Protein AF-A0A954S3D2-F1 (afdb_monomer_lite)

Structure (mmCIF, N/CA/C/O backbone):
data_AF-A0A954S3D2-F1
#
_entry.id   AF-A0A954S3D2-F1
#
loop_
_atom_site.group_PDB
_atom_site.id
_atom_site.type_symbol
_atom_site.label_atom_id
_atom_site.label_alt_id
_atom_site.label_comp_id
_atom_site.label_asym_id
_atom_site.label_entity_id
_atom_site.label_seq_id
_atom_site.pdbx_PDB_ins_code
_atom_site.Cartn_x
_atom_site.Cartn_y
_atom_site.Cartn_z
_atom_site.occupancy
_atom_site.B_iso_or_equiv
_atom_site.auth_seq_id
_atom_site.auth_comp_id
_atom_site.auth_asym_id
_atom_site.auth_atom_id
_atom_site.pdbx_PDB_model_num
ATOM 1 N N . MET A 1 1 ? 21.566 8.363 -24.389 1.00 47.22 1 MET A N 1
ATOM 2 C CA . MET A 1 1 ? 21.690 7.081 -23.668 1.00 47.22 1 MET A CA 1
ATOM 3 C C . MET A 1 1 ? 20.379 6.350 -23.877 1.00 47.22 1 MET A C 1
ATOM 5 O O . MET A 1 1 ? 19.350 6.999 -23.743 1.00 47.22 1 MET A O 1
ATOM 9 N N . ASN A 1 2 ? 20.407 5.091 -24.312 1.00 63.38 2 ASN A N 1
ATOM 10 C CA . ASN A 1 2 ? 19.187 4.284 -24.396 1.00 63.38 2 ASN A CA 1
ATOM 11 C C . ASN A 1 2 ? 18.835 3.834 -22.974 1.00 63.38 2 ASN A C 1
ATOM 13 O O . ASN A 1 2 ? 19.750 3.515 -22.217 1.00 63.38 2 ASN A O 1
ATOM 17 N N . ALA A 1 3 ? 17.552 3.862 -22.614 1.00 65.81 3 ALA A N 1
ATOM 18 C CA . ALA A 1 3 ? 17.098 3.339 -21.330 1.00 65.81 3 ALA A CA 1
ATOM 19 C C . ALA A 1 3 ? 17.407 1.828 -21.237 1.00 65.81 3 ALA A C 1
ATOM 21 O O . ALA A 1 3 ? 17.416 1.160 -22.281 1.00 65.81 3 ALA A O 1
ATOM 22 N N . PRO A 1 4 ? 17.702 1.293 -20.038 1.00 78.00 4 PRO A N 1
ATOM 23 C CA . PRO A 1 4 ? 17.869 -0.146 -19.856 1.00 78.00 4 PRO A CA 1
ATOM 24 C C . PRO A 1 4 ? 16.557 -0.881 -20.173 1.00 78.00 4 PRO A C 1
ATOM 26 O O . PRO A 1 4 ? 15.481 -0.297 -20.074 1.00 78.00 4 PRO A O 1
ATOM 29 N N . GLU A 1 5 ? 16.632 -2.152 -20.584 1.00 82.94 5 GLU A N 1
ATOM 30 C CA . GLU A 1 5 ? 15.429 -2.947 -20.864 1.00 82.94 5 GLU A CA 1
ATOM 31 C C . GLU A 1 5 ? 14.662 -3.195 -19.552 1.00 82.94 5 GLU A C 1
ATOM 33 O O . GLU A 1 5 ? 15.201 -3.832 -18.645 1.00 82.94 5 GLU A O 1
ATOM 38 N N . PRO A 1 6 ? 13.419 -2.706 -19.413 1.00 86.62 6 PRO A N 1
ATOM 39 C CA . PRO A 1 6 ? 12.688 -2.804 -18.164 1.00 86.62 6 PRO A CA 1
ATOM 40 C C . PRO A 1 6 ? 12.084 -4.194 -17.975 1.00 86.62 6 PRO A C 1
ATOM 42 O O . PRO A 1 6 ? 11.423 -4.747 -18.857 1.00 86.62 6 PRO A O 1
ATOM 45 N N . ALA A 1 7 ? 12.247 -4.728 -16.770 1.00 90.00 7 ALA A N 1
ATOM 46 C CA . ALA A 1 7 ? 11.698 -6.023 -16.385 1.00 90.00 7 ALA A CA 1
ATOM 47 C C . ALA A 1 7 ? 10.255 -5.935 -15.848 1.00 90.00 7 ALA A C 1
ATOM 49 O O . ALA A 1 7 ? 9.559 -6.949 -15.768 1.00 90.00 7 ALA A O 1
ATOM 50 N N . ILE A 1 8 ? 9.768 -4.731 -15.525 1.00 94.81 8 ILE A N 1
ATOM 51 C CA . ILE A 1 8 ? 8.358 -4.459 -15.219 1.00 94.81 8 ILE A CA 1
ATOM 52 C C . ILE A 1 8 ? 7.895 -3.306 -16.113 1.00 94.81 8 ILE A C 1
ATOM 54 O O . ILE A 1 8 ? 8.507 -2.241 -16.110 1.00 94.81 8 ILE A O 1
ATOM 58 N N . ARG A 1 9 ? 6.807 -3.513 -16.866 1.00 96.38 9 ARG A N 1
ATOM 59 C CA . ARG A 1 9 ? 6.150 -2.481 -17.685 1.00 96.38 9 ARG A CA 1
ATOM 60 C C . ARG A 1 9 ? 4.650 -2.480 -17.413 1.00 96.38 9 ARG A C 1
ATOM 62 O O . ARG A 1 9 ? 4.017 -3.535 -17.485 1.00 96.38 9 ARG A O 1
ATOM 69 N N . ILE A 1 10 ? 4.096 -1.309 -17.118 1.00 96.81 10 ILE A N 1
ATOM 70 C CA . ILE A 1 10 ? 2.702 -1.121 -16.705 1.00 96.81 10 ILE A CA 1
ATOM 71 C C . ILE A 1 10 ? 2.078 0.000 -17.534 1.00 96.81 10 ILE A C 1
ATOM 73 O O . ILE A 1 10 ? 2.672 1.069 -17.649 1.00 96.81 10 ILE A O 1
ATOM 77 N N . ASN A 1 11 ? 0.886 -0.218 -18.092 1.00 97.38 11 ASN A N 1
ATOM 78 C CA . ASN A 1 11 ? 0.130 0.852 -18.742 1.00 97.38 11 ASN A CA 1
ATOM 79 C C . ASN A 1 11 ? -0.431 1.791 -17.673 1.00 97.38 11 ASN A C 1
ATOM 81 O O . ASN A 1 11 ? -1.036 1.335 -16.700 1.00 97.38 11 ASN A O 1
ATOM 85 N N . VAL A 1 12 ? -0.260 3.090 -17.879 1.00 95.81 12 VAL A N 1
ATOM 86 C CA . VAL A 1 12 ? -0.679 4.132 -16.942 1.00 95.81 12 VAL A CA 1
ATOM 87 C C . VAL A 1 12 ? -1.441 5.223 -17.686 1.00 95.81 12 VAL A C 1
ATOM 89 O O . VAL A 1 12 ? -1.058 5.645 -18.776 1.00 95.81 12 VAL A O 1
ATOM 92 N N . ASP A 1 13 ? -2.528 5.687 -17.085 1.00 93.38 13 ASP A N 1
ATOM 93 C CA . ASP A 1 13 ? -3.191 6.931 -17.435 1.00 93.38 13 ASP A CA 1
ATOM 94 C C . ASP A 1 13 ? -2.619 8.056 -16.555 1.00 93.38 13 ASP A C 1
ATOM 96 O O . ASP A 1 13 ? -2.967 8.151 -15.375 1.00 93.38 13 ASP A O 1
ATOM 100 N N . PRO A 1 14 ? -1.749 8.933 -17.089 1.00 88.19 14 PRO A N 1
ATOM 101 C CA . PRO A 1 14 ? -1.169 10.028 -16.317 1.00 88.19 14 PRO A CA 1
ATOM 102 C C . PRO A 1 14 ? -2.202 11.094 -15.918 1.00 88.19 14 PRO A C 1
ATOM 104 O O . PRO A 1 14 ? -1.908 11.924 -15.058 1.00 88.19 14 PRO A O 1
ATOM 107 N N . ALA A 1 15 ? -3.400 11.094 -16.518 1.00 88.94 15 ALA A N 1
ATOM 108 C CA . ALA A 1 15 ? -4.504 11.953 -16.093 1.00 88.94 15 ALA A CA 1
ATOM 109 C C . ALA A 1 15 ? -5.264 11.378 -14.885 1.00 88.94 15 ALA A C 1
ATOM 111 O O . ALA A 1 15 ? -6.024 12.105 -14.241 1.00 88.94 15 ALA A O 1
ATOM 112 N N . ASN A 1 16 ? -5.038 10.106 -14.543 1.00 87.56 16 ASN A N 1
ATOM 113 C CA . ASN A 1 16 ? -5.559 9.487 -13.338 1.00 87.56 16 ASN A CA 1
ATOM 114 C C . ASN A 1 16 ? -4.528 9.605 -12.199 1.00 87.56 16 ASN A C 1
ATOM 116 O O . ASN A 1 16 ? -3.537 8.865 -12.181 1.00 87.56 16 ASN A O 1
ATOM 120 N N . PRO A 1 17 ? -4.740 10.497 -11.210 1.00 86.00 17 PRO A N 1
ATOM 121 C CA . PRO A 1 17 ? -3.784 10.677 -10.121 1.00 86.00 17 PRO A CA 1
ATOM 122 C C . PRO A 1 17 ? -3.556 9.376 -9.343 1.00 86.00 17 PRO A C 1
ATOM 124 O O . PRO A 1 17 ? -2.419 9.079 -8.980 1.00 86.00 17 PRO A O 1
ATOM 127 N N . GLY A 1 18 ? -4.596 8.559 -9.153 1.00 86.38 18 GLY A N 1
ATOM 128 C CA . GLY A 1 18 ? -4.489 7.274 -8.470 1.00 86.38 18 GLY A CA 1
ATOM 129 C C . GLY A 1 18 ? -3.472 6.340 -9.119 1.00 86.38 18 GLY A C 1
ATOM 130 O O . GLY A 1 18 ? -2.653 5.744 -8.417 1.00 86.38 18 GLY A O 1
ATOM 131 N N . GLN A 1 19 ? -3.455 6.275 -10.451 1.00 91.81 19 GLN A N 1
ATOM 132 C CA . GLN A 1 19 ? -2.487 5.453 -11.174 1.00 91.81 19 GLN A CA 1
ATOM 133 C C . GLN A 1 19 ? -1.067 6.028 -11.096 1.00 91.81 19 GLN A C 1
ATOM 135 O O . GLN A 1 19 ? -0.127 5.273 -10.853 1.00 91.81 19 GLN A O 1
ATOM 140 N N . PHE A 1 20 ? -0.898 7.350 -11.202 1.00 90.56 20 PHE A N 1
ATOM 141 C CA . PHE A 1 20 ? 0.417 7.986 -11.050 1.00 90.56 20 PHE A CA 1
ATOM 142 C C . PHE A 1 20 ? 1.043 7.699 -9.675 1.00 90.56 20 PHE A C 1
ATOM 144 O O . PHE A 1 20 ? 2.197 7.280 -9.579 1.00 90.56 20 PHE A O 1
ATOM 151 N N . PHE A 1 21 ? 0.276 7.862 -8.595 1.00 90.00 21 PHE A N 1
ATOM 152 C CA . PHE A 1 21 ? 0.763 7.565 -7.247 1.00 90.00 21 PHE A CA 1
ATOM 153 C C . PHE A 1 21 ? 0.983 6.064 -7.018 1.00 90.00 21 PHE A C 1
ATOM 155 O O . PHE A 1 21 ? 1.908 5.689 -6.294 1.00 90.00 21 PHE A O 1
ATOM 162 N N . ALA A 1 22 ? 0.194 5.197 -7.661 1.00 92.25 22 ALA A N 1
ATOM 163 C CA . ALA A 1 22 ? 0.442 3.759 -7.647 1.00 92.25 22 ALA A CA 1
ATOM 164 C C . ALA A 1 22 ? 1.785 3.404 -8.310 1.00 92.25 22 ALA A C 1
ATOM 166 O O . ALA A 1 22 ? 2.500 2.555 -7.781 1.00 92.25 22 ALA A O 1
ATOM 167 N N . CYS A 1 23 ? 2.185 4.088 -9.390 1.00 95.75 23 CYS A N 1
ATOM 168 C CA . CYS A 1 23 ? 3.524 3.946 -9.974 1.00 95.75 23 CYS A CA 1
ATOM 169 C C . CYS A 1 23 ? 4.626 4.300 -8.963 1.00 95.75 23 CYS A C 1
ATOM 171 O O . CYS A 1 23 ? 5.565 3.523 -8.787 1.00 95.75 23 CYS A O 1
ATOM 173 N N . CYS A 1 24 ? 4.489 5.419 -8.241 1.00 94.12 24 CYS A N 1
ATOM 174 C CA . CYS A 1 24 ? 5.438 5.794 -7.187 1.00 94.12 24 CYS A CA 1
ATOM 175 C C . CYS A 1 24 ? 5.511 4.735 -6.078 1.00 94.12 24 CYS A C 1
ATOM 177 O O . CYS A 1 24 ? 6.603 4.357 -5.664 1.00 94.12 24 CYS A O 1
ATOM 179 N N . GLY A 1 25 ? 4.362 4.221 -5.631 1.00 94.19 25 GLY A N 1
ATOM 180 C CA . GLY A 1 25 ? 4.308 3.152 -4.634 1.00 94.19 25 GLY A CA 1
ATOM 181 C C . GLY A 1 25 ? 4.960 1.855 -5.119 1.00 94.19 25 GLY A C 1
ATOM 182 O O . GLY A 1 25 ? 5.711 1.233 -4.376 1.00 94.19 25 GLY A O 1
ATOM 183 N N . LEU A 1 26 ? 4.726 1.457 -6.372 1.00 95.94 26 LEU A N 1
ATOM 184 C CA . LEU A 1 26 ? 5.348 0.269 -6.963 1.00 95.94 26 LEU A CA 1
ATOM 185 C C . LEU A 1 26 ? 6.867 0.403 -7.056 1.00 95.94 26 LEU A C 1
ATOM 187 O O . LEU A 1 26 ? 7.573 -0.555 -6.749 1.00 95.94 26 LEU A O 1
ATOM 191 N N . PHE A 1 27 ? 7.366 1.580 -7.434 1.00 96.75 27 PHE A N 1
ATOM 192 C CA . PHE A 1 27 ? 8.800 1.850 -7.441 1.00 96.75 27 PHE A CA 1
ATOM 193 C C . PHE A 1 27 ? 9.402 1.808 -6.039 1.00 96.75 27 PHE A C 1
ATOM 195 O O . PHE A 1 27 ? 10.405 1.141 -5.828 1.00 96.75 27 PHE A O 1
ATOM 202 N N . GLU A 1 28 ? 8.744 2.430 -5.068 1.00 96.44 28 GLU A N 1
ATOM 203 C CA . GLU A 1 28 ? 9.177 2.450 -3.670 1.00 96.44 28 GLU A CA 1
ATOM 204 C C . GLU A 1 28 ? 9.218 1.041 -3.041 1.00 96.44 28 GLU A C 1
ATOM 206 O O . GLU A 1 28 ? 10.044 0.755 -2.171 1.00 96.44 28 GLU A O 1
ATOM 211 N N . LEU A 1 29 ? 8.341 0.131 -3.480 1.00 96.25 29 LEU A N 1
ATOM 212 C CA . LEU A 1 29 ? 8.402 -1.286 -3.107 1.00 96.25 29 LEU A CA 1
ATOM 213 C C . LEU A 1 29 ? 9.528 -2.022 -3.845 1.00 96.25 29 LEU A C 1
ATOM 215 O O . LEU A 1 29 ? 10.234 -2.818 -3.227 1.00 96.25 29 LEU A O 1
ATOM 219 N N . ALA A 1 30 ? 9.697 -1.762 -5.144 1.00 95.44 30 ALA A N 1
ATOM 220 C CA . ALA A 1 30 ? 10.739 -2.379 -5.957 1.00 95.44 30 ALA A CA 1
ATOM 221 C C . ALA A 1 30 ? 12.145 -1.997 -5.472 1.00 95.44 30 ALA A C 1
ATOM 223 O O . ALA A 1 30 ? 12.970 -2.889 -5.307 1.00 95.44 30 ALA A O 1
ATOM 224 N N . ASP A 1 31 ? 12.402 -0.724 -5.164 1.00 94.56 31 ASP A N 1
ATOM 225 C CA . ASP A 1 31 ? 13.707 -0.253 -4.678 1.00 94.56 31 ASP A CA 1
ATOM 226 C C . ASP A 1 31 ? 14.077 -0.875 -3.330 1.00 94.56 31 ASP A C 1
ATOM 228 O O . ASP A 1 31 ? 15.233 -1.194 -3.070 1.00 94.56 31 ASP A O 1
ATOM 232 N N . ARG A 1 32 ? 13.088 -1.164 -2.482 1.00 94.88 32 ARG A N 1
ATOM 233 C CA . ARG A 1 32 ? 13.352 -1.864 -1.221 1.00 94.88 32 ARG A CA 1
ATOM 234 C C . ARG A 1 32 ? 13.692 -3.338 -1.376 1.00 94.88 32 ARG A C 1
ATOM 236 O O . ARG A 1 32 ? 14.447 -3.858 -0.561 1.00 94.88 32 ARG A O 1
ATOM 243 N N . LEU A 1 33 ? 13.146 -4.006 -2.390 1.00 94.00 33 LEU A N 1
ATOM 244 C CA . LEU A 1 33 ? 13.533 -5.381 -2.720 1.00 94.00 33 LEU A CA 1
ATOM 245 C C . LEU A 1 33 ? 14.867 -5.426 -3.464 1.00 94.00 33 LEU A C 1
ATOM 247 O O . LEU A 1 33 ? 15.684 -6.316 -3.231 1.00 94.00 33 LEU A O 1
ATOM 251 N N . TRP A 1 34 ? 15.080 -4.458 -4.351 1.00 93.56 34 TRP A N 1
ATOM 252 C CA . TRP A 1 34 ? 16.208 -4.395 -5.269 1.00 93.56 34 TRP A CA 1
ATOM 253 C C . TRP A 1 34 ? 16.821 -2.988 -5.245 1.00 93.56 34 TRP A C 1
ATOM 255 O O . TRP A 1 34 ? 16.545 -2.181 -6.140 1.00 93.56 34 TRP A O 1
ATOM 265 N N . PRO A 1 35 ? 17.662 -2.690 -4.234 1.00 92.62 35 PRO A N 1
ATOM 266 C CA . PRO A 1 35 ? 18.230 -1.362 -4.044 1.00 92.62 35 PRO A CA 1
ATOM 267 C C . PRO A 1 35 ? 18.935 -0.809 -5.280 1.00 92.62 35 PRO A C 1
ATOM 269 O O . PRO A 1 35 ? 19.810 -1.446 -5.878 1.00 92.62 35 PRO A O 1
ATOM 272 N N . GLY A 1 36 ? 18.575 0.422 -5.629 1.00 90.75 36 GLY A N 1
ATOM 273 C CA . GLY A 1 36 ? 19.133 1.150 -6.758 1.00 90.75 36 GLY A CA 1
ATOM 274 C C . GLY A 1 36 ? 18.423 0.883 -8.078 1.00 90.75 36 GLY A C 1
ATOM 275 O O . GLY A 1 36 ? 18.908 1.364 -9.096 1.00 90.75 36 GLY A O 1
ATOM 276 N N . CYS A 1 37 ? 17.313 0.137 -8.097 1.00 93.06 37 CYS A N 1
ATOM 277 C CA . CYS A 1 37 ? 16.503 0.027 -9.307 1.00 93.06 37 CYS A CA 1
ATOM 278 C C . CYS A 1 37 ? 16.099 1.418 -9.825 1.00 93.06 37 CYS A C 1
ATOM 280 O O . CYS A 1 37 ? 15.999 2.391 -9.075 1.00 93.06 37 CYS A O 1
ATOM 282 N N . GLU A 1 38 ? 15.881 1.519 -11.129 1.00 94.44 38 GLU A N 1
ATOM 283 C CA . GLU A 1 38 ? 15.484 2.761 -11.781 1.00 94.44 38 GLU A CA 1
ATOM 284 C C . GLU A 1 38 ? 14.057 2.628 -12.301 1.00 94.44 38 GLU A C 1
ATOM 286 O O . GLU A 1 38 ? 13.637 1.556 -12.745 1.00 94.44 38 GLU A O 1
ATOM 291 N N . SER A 1 39 ? 13.311 3.731 -12.274 1.00 95.00 39 SER A N 1
ATOM 292 C CA . SER A 1 39 ? 11.994 3.805 -12.896 1.00 95.00 39 SER A CA 1
ATOM 293 C C . SER A 1 39 ? 11.831 5.073 -13.718 1.00 95.00 39 SER A C 1
ATOM 295 O O . SER A 1 39 ? 12.443 6.108 -13.443 1.00 95.00 39 SER A O 1
ATOM 297 N N . TRP A 1 40 ? 11.023 4.982 -14.768 1.00 95.50 40 TRP A N 1
ATOM 298 C CA . TRP A 1 40 ? 10.742 6.102 -15.657 1.00 95.50 40 TRP A CA 1
ATOM 299 C C . TRP A 1 40 ? 9.415 5.907 -16.387 1.00 95.50 40 TRP A C 1
ATOM 301 O O . TRP A 1 40 ? 8.853 4.812 -16.439 1.00 95.50 40 TRP A O 1
ATOM 311 N N . PHE A 1 41 ? 8.912 6.998 -16.961 1.00 95.44 41 PHE A N 1
ATOM 312 C CA . PHE A 1 41 ? 7.755 6.965 -17.844 1.00 95.44 41 PHE A CA 1
ATOM 313 C C . PHE A 1 41 ? 8.204 6.921 -19.309 1.00 95.44 41 PHE A C 1
ATOM 315 O O . PHE A 1 41 ? 9.060 7.703 -19.731 1.00 95.44 41 PHE A O 1
ATOM 322 N N . GLU A 1 42 ? 7.606 6.033 -20.099 1.00 93.56 42 GLU A N 1
ATOM 323 C CA . GLU A 1 42 ? 7.845 5.883 -21.538 1.00 93.56 42 GLU A CA 1
ATOM 324 C C . GLU A 1 42 ? 6.608 6.268 -22.358 1.00 93.56 42 GLU A C 1
ATOM 326 O O . GLU A 1 42 ? 5.539 6.575 -21.827 1.00 93.56 42 GLU A O 1
ATOM 331 N N . LYS A 1 43 ? 6.762 6.278 -23.691 1.00 91.62 43 LYS A N 1
ATOM 332 C CA . LYS A 1 43 ? 5.670 6.476 -24.663 1.00 91.62 43 LYS A CA 1
ATOM 333 C C . LYS A 1 43 ? 4.791 7.696 -24.362 1.00 91.62 43 LYS A C 1
ATOM 335 O O . LYS A 1 43 ? 3.569 7.636 -24.431 1.00 91.62 43 LYS A O 1
ATOM 340 N N . GLY A 1 44 ? 5.431 8.816 -24.023 1.00 89.31 44 GLY A N 1
ATOM 341 C CA . GLY A 1 44 ? 4.731 10.065 -23.719 1.00 89.31 44 GLY A CA 1
ATOM 342 C C . GLY A 1 44 ? 3.982 10.058 -22.383 1.00 89.31 44 GLY A C 1
ATOM 343 O O . GLY A 1 44 ? 3.064 10.853 -22.221 1.00 89.31 44 GLY A O 1
ATOM 344 N N . GLY A 1 45 ? 4.361 9.187 -21.443 1.00 91.12 45 GLY A N 1
ATOM 345 C CA . GLY A 1 45 ? 3.738 9.105 -20.121 1.00 91.12 45 GLY A CA 1
ATOM 346 C C . GLY A 1 45 ? 2.684 8.012 -19.980 1.00 91.12 45 GLY A C 1
ATOM 347 O O . GLY A 1 45 ? 2.045 7.959 -18.940 1.00 91.12 45 GLY A O 1
ATOM 348 N N . LEU A 1 46 ? 2.489 7.174 -21.003 1.00 95.62 46 LEU A N 1
ATOM 349 C CA . LEU A 1 46 ? 1.444 6.140 -21.040 1.00 95.62 46 LEU A CA 1
ATOM 350 C C . LEU A 1 46 ? 1.912 4.773 -20.530 1.00 95.62 46 LEU A C 1
ATOM 352 O O . LEU A 1 46 ? 1.105 3.862 -20.346 1.00 95.62 46 LEU A O 1
ATOM 356 N N . GLU A 1 47 ? 3.215 4.614 -20.315 1.00 96.50 47 GLU A N 1
ATOM 357 C CA . GLU A 1 47 ? 3.789 3.419 -19.710 1.00 96.50 47 GLU A CA 1
ATOM 358 C C . GLU A 1 47 ? 4.728 3.809 -18.576 1.00 96.50 47 GLU A C 1
ATOM 360 O O . GLU A 1 47 ? 5.504 4.757 -18.696 1.00 96.50 47 GLU A O 1
ATOM 365 N N . PHE A 1 48 ? 4.661 3.054 -17.487 1.00 97.38 48 PHE A N 1
ATOM 366 C CA . PHE A 1 48 ? 5.590 3.122 -16.375 1.00 97.38 48 PHE A CA 1
ATOM 367 C C . PHE A 1 48 ? 6.486 1.885 -16.388 1.00 97.38 48 PHE A C 1
ATOM 369 O O . PHE A 1 48 ? 5.997 0.752 -16.446 1.00 97.38 48 PHE A O 1
ATOM 376 N N . ALA A 1 49 ? 7.793 2.112 -16.355 1.00 96.88 49 ALA A N 1
ATOM 377 C CA . ALA A 1 49 ? 8.818 1.089 -16.467 1.00 96.88 49 ALA A CA 1
ATOM 378 C C . ALA A 1 49 ? 9.678 1.047 -15.199 1.00 96.88 49 ALA A C 1
ATOM 380 O O . ALA A 1 49 ? 9.993 2.094 -14.634 1.00 96.88 49 ALA A O 1
ATOM 381 N N . ILE A 1 50 ? 10.069 -0.157 -14.773 1.00 95.88 50 ILE A N 1
ATOM 382 C CA . ILE A 1 50 ? 11.047 -0.377 -13.698 1.00 95.88 50 ILE A CA 1
ATOM 383 C C . ILE A 1 50 ? 12.102 -1.373 -14.189 1.00 95.88 50 ILE A C 1
ATOM 385 O O . ILE A 1 50 ? 11.769 -2.435 -14.732 1.00 95.88 50 ILE A O 1
ATOM 389 N N . SER A 1 51 ? 13.371 -1.040 -13.972 1.00 93.94 51 SER A N 1
ATOM 390 C CA . SER A 1 51 ? 14.528 -1.872 -14.306 1.00 93.94 51 SER A CA 1
ATOM 391 C C . SER A 1 51 ? 15.449 -2.028 -13.101 1.00 93.94 51 SER A C 1
ATOM 393 O O . SER A 1 51 ? 15.624 -1.070 -12.346 1.00 93.94 51 SER A O 1
ATOM 395 N N . PRO A 1 52 ? 16.089 -3.193 -12.919 1.00 90.75 52 PRO A N 1
ATOM 396 C CA . PRO A 1 52 ? 17.133 -3.328 -11.915 1.00 90.75 52 PRO A CA 1
ATOM 397 C C . PRO A 1 52 ? 18.367 -2.486 -12.275 1.00 90.75 52 PRO A C 1
ATOM 399 O O . PRO A 1 52 ? 18.631 -2.226 -13.451 1.00 90.75 52 PRO A O 1
ATOM 402 N N . SER A 1 53 ? 19.157 -2.117 -11.262 1.00 84.69 53 SER A N 1
ATOM 403 C CA . SER A 1 53 ? 20.499 -1.529 -11.430 1.00 84.69 53 SER A CA 1
ATOM 404 C C . SER A 1 53 ? 21.572 -2.554 -11.791 1.00 84.69 53 SER A C 1
ATOM 406 O O . SER A 1 53 ? 22.617 -2.193 -12.331 1.00 84.69 53 SER A O 1
ATOM 408 N N . GLN A 1 54 ? 21.345 -3.823 -11.453 1.00 78.00 54 GLN A N 1
ATOM 409 C CA . GLN A 1 54 ? 22.265 -4.935 -11.674 1.00 78.00 54 GLN A CA 1
ATOM 410 C C . GLN A 1 54 ? 21.478 -6.176 -12.089 1.00 78.00 54 GLN A C 1
ATOM 412 O O . GLN A 1 54 ? 20.378 -6.411 -11.594 1.00 78.00 54 GLN A O 1
ATOM 417 N N . GLU A 1 55 ? 22.043 -6.991 -12.975 1.00 70.31 55 GLU A N 1
ATOM 418 C CA . GLU A 1 55 ? 21.449 -8.285 -13.308 1.00 70.31 55 GLU A CA 1
ATOM 419 C C . GLU A 1 55 ? 21.439 -9.190 -12.063 1.00 70.31 55 GLU A C 1
ATOM 421 O O . GLU A 1 55 ? 22.472 -9.412 -11.430 1.00 70.31 55 GLU A O 1
ATOM 426 N N . GLY A 1 56 ? 20.260 -9.697 -11.703 1.00 66.81 56 GLY A N 1
ATOM 427 C CA . GLY A 1 56 ? 20.045 -10.610 -10.583 1.00 66.81 56 GLY A CA 1
ATOM 428 C C . GLY A 1 56 ? 18.891 -11.562 -10.891 1.00 66.81 56 GLY A C 1
ATOM 429 O O . GLY A 1 56 ? 17.980 -11.207 -11.637 1.00 66.81 56 GLY A O 1
ATOM 430 N N . GLU A 1 57 ? 18.941 -12.779 -10.342 1.00 64.50 57 GLU A N 1
ATOM 431 C CA . GLU A 1 57 ? 18.062 -13.889 -10.754 1.00 64.50 57 GLU A CA 1
ATOM 432 C C . GLU A 1 57 ? 16.589 -13.727 -10.324 1.00 64.50 57 GLU A C 1
ATOM 434 O O . GLU A 1 57 ? 15.719 -14.361 -10.915 1.00 64.50 57 GLU A O 1
ATOM 439 N N . ASP A 1 58 ? 16.290 -12.819 -9.386 1.00 82.94 58 ASP A N 1
ATOM 440 C CA . ASP A 1 58 ? 14.961 -12.709 -8.762 1.00 82.94 58 ASP A CA 1
ATOM 441 C C . ASP A 1 58 ? 14.234 -11.371 -9.019 1.00 82.94 58 ASP A C 1
ATOM 443 O O . ASP A 1 58 ? 13.214 -11.092 -8.387 1.00 82.94 58 ASP A O 1
ATOM 447 N N . PHE A 1 59 ? 14.715 -10.513 -9.930 1.00 90.75 59 PHE A N 1
ATOM 448 C CA . PHE A 1 59 ? 14.009 -9.264 -10.255 1.00 90.75 59 PHE A CA 1
ATOM 449 C C . PHE A 1 59 ? 12.797 -9.528 -11.154 1.00 90.75 59 PHE A C 1
ATOM 451 O O . PHE A 1 59 ? 12.932 -10.031 -12.271 1.00 90.75 59 PHE A O 1
ATOM 458 N N . GLY A 1 60 ? 11.606 -9.104 -10.729 1.00 92.44 60 GLY A N 1
ATOM 459 C CA . GLY A 1 60 ? 10.452 -9.099 -11.621 1.00 92.44 60 GLY A CA 1
ATOM 460 C C . GLY A 1 60 ? 9.098 -8.948 -10.945 1.00 92.44 60 GLY A C 1
ATOM 461 O O . GLY A 1 60 ? 8.941 -9.032 -9.729 1.00 92.44 60 GLY A O 1
ATOM 462 N N . ALA A 1 61 ? 8.083 -8.763 -11.783 1.00 93.25 61 ALA A N 1
ATOM 463 C CA . ALA A 1 61 ? 6.704 -8.538 -11.366 1.00 93.25 61 ALA A CA 1
ATOM 464 C C . ALA A 1 61 ? 6.139 -9.659 -10.472 1.00 93.25 61 ALA A C 1
ATOM 466 O O . ALA A 1 61 ? 5.474 -9.383 -9.474 1.00 93.25 61 ALA A O 1
ATOM 467 N N . ALA A 1 62 ? 6.414 -10.922 -10.813 1.00 92.25 62 ALA A N 1
ATOM 468 C CA . ALA A 1 62 ? 5.934 -12.066 -10.040 1.00 92.25 62 ALA A CA 1
ATOM 469 C C . ALA A 1 62 ? 6.513 -12.070 -8.619 1.00 92.25 62 ALA A C 1
ATOM 471 O O . ALA A 1 62 ? 5.778 -12.286 -7.656 1.00 92.25 62 ALA A O 1
ATOM 472 N N . GLU A 1 63 ? 7.807 -11.775 -8.481 1.00 94.12 63 GLU A N 1
ATOM 473 C CA . GLU A 1 63 ? 8.453 -11.750 -7.173 1.00 94.12 63 GLU A CA 1
ATOM 474 C C . GLU A 1 63 ? 8.011 -10.545 -6.337 1.00 94.12 63 GLU A C 1
ATOM 476 O O . GLU A 1 63 ? 7.701 -10.704 -5.157 1.00 94.12 63 GLU A O 1
ATOM 481 N N . LEU A 1 64 ? 7.839 -9.370 -6.954 1.00 94.69 64 LEU A N 1
ATOM 482 C CA . LEU A 1 64 ? 7.263 -8.199 -6.282 1.00 94.69 64 LEU A CA 1
ATOM 483 C C . LEU A 1 64 ? 5.879 -8.515 -5.686 1.00 94.69 64 LEU A C 1
ATOM 485 O O . LEU A 1 64 ? 5.621 -8.223 -4.514 1.00 94.69 64 LEU A O 1
ATOM 489 N N . LEU A 1 65 ? 4.996 -9.153 -6.467 1.00 93.94 65 LEU A N 1
ATOM 490 C CA . LEU A 1 65 ? 3.683 -9.588 -5.980 1.00 93.94 65 LEU A CA 1
ATOM 491 C C . LEU A 1 65 ? 3.802 -10.629 -4.863 1.00 93.94 65 LEU A C 1
ATOM 493 O O . LEU A 1 65 ? 3.101 -10.512 -3.854 1.00 93.94 65 LEU A O 1
ATOM 497 N N . ASN A 1 66 ? 4.687 -11.619 -5.006 1.00 95.06 66 ASN A N 1
ATOM 498 C CA . ASN A 1 66 ? 4.918 -12.636 -3.978 1.00 95.06 66 ASN A CA 1
ATOM 499 C C . ASN A 1 66 ? 5.343 -12.004 -2.647 1.00 95.06 66 ASN A C 1
ATOM 501 O O . ASN A 1 66 ? 4.802 -12.362 -1.595 1.00 95.06 66 ASN A O 1
ATOM 505 N N . GLN A 1 67 ? 6.269 -11.046 -2.681 1.00 95.88 67 GLN A N 1
ATOM 506 C CA . GLN A 1 67 ? 6.735 -10.344 -1.487 1.00 95.88 67 GLN A CA 1
ATOM 507 C C . GLN A 1 67 ? 5.631 -9.479 -0.875 1.00 95.88 67 GLN A C 1
ATOM 509 O O . GLN A 1 67 ? 5.420 -9.515 0.339 1.00 95.88 67 GLN A O 1
ATOM 514 N N . LEU A 1 68 ? 4.831 -8.788 -1.692 1.00 94.69 68 LEU A N 1
ATOM 515 C CA . LEU A 1 68 ? 3.678 -8.020 -1.211 1.00 94.69 68 LEU A CA 1
ATOM 516 C C . LEU A 1 68 ? 2.608 -8.910 -0.552 1.00 94.69 68 LEU A C 1
ATOM 518 O O . LEU A 1 68 ? 2.024 -8.552 0.478 1.00 94.69 68 LEU A O 1
ATOM 522 N N . VAL A 1 69 ? 2.376 -10.103 -1.103 1.00 95.06 69 VAL A N 1
ATOM 523 C CA . VAL A 1 69 ? 1.484 -11.124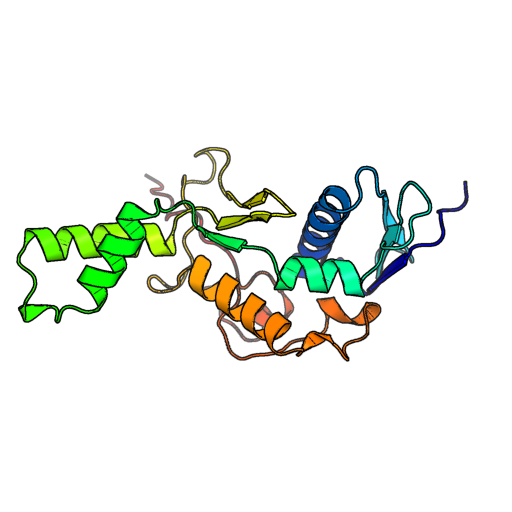 -0.533 1.00 95.06 69 VAL A CA 1
ATOM 524 C C . VAL A 1 69 ? 1.998 -11.622 0.820 1.00 95.06 69 VAL A C 1
ATOM 526 O O . VAL A 1 69 ? 1.201 -11.774 1.759 1.00 95.06 69 VAL A O 1
ATOM 529 N N . ARG A 1 70 ? 3.309 -11.860 0.926 1.00 95.69 70 ARG A N 1
ATOM 530 C CA . ARG A 1 70 ? 3.967 -12.445 2.103 1.00 95.69 70 ARG A CA 1
ATOM 531 C C . ARG A 1 70 ? 4.263 -11.452 3.215 1.00 95.69 70 ARG A C 1
ATOM 533 O O . ARG A 1 70 ? 4.345 -11.894 4.357 1.00 95.69 70 ARG A O 1
ATOM 540 N N . CYS A 1 71 ? 4.384 -10.157 2.915 1.00 96.50 71 CYS A N 1
ATOM 541 C CA . CYS A 1 71 ? 4.809 -9.197 3.927 1.00 96.50 71 CYS A CA 1
ATOM 542 C C . CYS A 1 71 ? 3.844 -9.139 5.119 1.00 96.50 71 CYS A C 1
ATOM 544 O O . CYS A 1 71 ? 2.669 -9.509 5.022 1.00 96.50 71 CYS A O 1
ATOM 546 N N . ASP A 1 72 ? 4.312 -8.667 6.262 1.00 95.06 72 ASP A N 1
ATOM 547 C CA . ASP A 1 72 ? 3.411 -8.358 7.370 1.00 95.06 72 ASP A CA 1
ATOM 548 C C . ASP A 1 72 ? 2.666 -7.050 7.059 1.00 95.06 72 ASP A C 1
ATOM 550 O O . ASP A 1 72 ? 3.299 -6.055 6.723 1.00 95.06 72 ASP A O 1
ATOM 554 N N . LEU A 1 73 ? 1.331 -7.050 7.118 1.00 95.75 73 LEU A N 1
ATOM 555 C CA . LEU A 1 73 ? 0.521 -5.839 6.947 1.00 95.75 73 LEU A CA 1
ATOM 556 C C . LEU A 1 73 ? -0.296 -5.612 8.213 1.00 95.75 73 LEU A C 1
ATOM 558 O O . LEU A 1 73 ? -1.287 -6.304 8.466 1.00 95.75 73 LEU A O 1
ATOM 562 N N . ARG A 1 74 ? 0.109 -4.598 8.968 1.00 94.75 74 ARG A N 1
ATOM 563 C CA . ARG A 1 74 ? -0.506 -4.199 10.235 1.00 94.75 74 ARG A CA 1
ATOM 564 C C . ARG A 1 74 ? -0.509 -2.684 10.362 1.00 94.75 74 ARG A C 1
ATOM 566 O O . ARG A 1 74 ? 0.009 -1.990 9.496 1.00 94.75 74 ARG A O 1
ATOM 573 N N . ASN A 1 75 ? -1.094 -2.164 11.430 1.00 94.44 75 ASN A N 1
ATOM 574 C CA . ASN A 1 75 ? -0.897 -0.772 11.819 1.00 94.44 75 ASN A CA 1
ATOM 575 C C . ASN A 1 75 ? 0.153 -0.674 12.942 1.00 94.44 75 ASN A C 1
ATOM 577 O O . ASN A 1 75 ? 0.693 -1.678 13.416 1.00 94.44 75 ASN A O 1
ATOM 581 N N . THR A 1 76 ? 0.452 0.547 13.372 1.00 94.06 76 THR A N 1
ATOM 582 C CA . THR A 1 76 ? 1.398 0.834 14.465 1.00 94.06 76 THR A CA 1
ATOM 583 C C . THR A 1 76 ? 0.838 0.561 15.870 1.00 94.06 76 THR A C 1
ATOM 585 O O . THR A 1 76 ? 1.493 0.894 16.860 1.00 94.06 76 THR A O 1
ATOM 588 N N . MET A 1 77 ? -0.348 -0.052 15.997 1.00 94.94 77 MET A N 1
ATOM 589 C CA . MET A 1 77 ? -0.884 -0.466 17.298 1.00 94.94 77 MET A CA 1
ATOM 590 C C . MET A 1 77 ? 0.063 -1.478 17.949 1.00 94.94 77 MET A C 1
ATOM 592 O O . MET A 1 77 ? 0.551 -2.404 17.295 1.00 94.94 77 MET A O 1
ATOM 596 N N . LYS A 1 78 ? 0.339 -1.306 19.245 1.00 94.31 78 LYS A N 1
ATOM 597 C CA . LYS A 1 78 ? 1.229 -2.226 19.960 1.00 94.31 78 LYS A CA 1
ATOM 598 C C . LYS A 1 78 ? 0.575 -3.607 20.108 1.00 94.31 78 LYS A C 1
ATOM 600 O O . LYS A 1 78 ? -0.646 -3.661 20.282 1.00 94.31 78 LYS A O 1
ATOM 605 N N . PRO A 1 79 ? 1.348 -4.708 20.110 1.00 93.56 79 PRO A N 1
ATOM 606 C CA . PRO A 1 79 ? 0.799 -6.058 20.250 1.00 93.56 79 PRO A CA 1
ATOM 607 C C . PRO A 1 79 ? -0.094 -6.235 21.484 1.00 93.56 79 PRO A C 1
ATOM 609 O O . PRO A 1 79 ? -1.156 -6.844 21.389 1.00 93.56 79 PRO A O 1
ATOM 612 N N . GLU A 1 80 ? 0.275 -5.636 22.619 1.00 95.88 80 GLU A N 1
ATOM 613 C CA . GLU A 1 80 ? -0.498 -5.739 23.863 1.00 95.88 80 GLU A CA 1
ATOM 614 C C . GLU A 1 80 ? -1.839 -4.996 23.758 1.00 95.88 80 GLU A C 1
ATOM 616 O O . GLU A 1 80 ? -2.853 -5.445 24.289 1.00 95.88 80 GLU A O 1
ATOM 621 N N . GLN A 1 81 ? -1.859 -3.870 23.036 1.00 95.50 81 GLN A N 1
ATOM 622 C CA . GLN A 1 81 ? -3.085 -3.113 22.767 1.00 95.50 81 GLN A CA 1
ATOM 623 C C . GLN A 1 81 ? -4.002 -3.868 21.806 1.00 95.50 81 GLN A C 1
ATOM 625 O O . GLN A 1 81 ? -5.211 -3.881 22.018 1.00 95.50 81 GLN A O 1
ATOM 630 N N . LEU A 1 82 ? -3.438 -4.511 20.778 1.00 94.12 82 LEU A N 1
ATOM 631 C CA . LEU A 1 82 ? -4.203 -5.316 19.829 1.00 94.12 82 LEU A CA 1
ATOM 632 C C . LEU A 1 82 ? -4.847 -6.519 20.521 1.00 94.12 82 LEU A C 1
ATOM 634 O O . LEU A 1 82 ? -6.053 -6.711 20.397 1.00 94.12 82 LEU A O 1
ATOM 638 N N . GLN A 1 83 ? -4.075 -7.264 21.316 1.00 95.69 83 GLN A N 1
ATOM 639 C CA . GLN A 1 83 ? -4.597 -8.387 22.094 1.00 95.69 83 GLN A CA 1
ATOM 640 C C . GLN A 1 83 ? -5.743 -7.936 23.009 1.00 95.69 83 GLN A C 1
ATOM 642 O O . GLN A 1 83 ? -6.827 -8.523 23.002 1.00 95.69 83 GLN A O 1
ATOM 647 N N . ARG A 1 84 ? -5.544 -6.839 23.752 1.00 96.44 84 ARG A N 1
ATOM 648 C CA . ARG A 1 84 ? -6.586 -6.278 24.617 1.00 96.44 84 ARG A CA 1
ATOM 649 C C . ARG A 1 84 ? -7.813 -5.824 23.821 1.00 96.44 84 ARG A C 1
ATOM 651 O O . ARG A 1 84 ? -8.945 -6.005 24.267 1.00 96.44 84 ARG A O 1
ATOM 658 N N . PHE A 1 85 ? -7.614 -5.235 22.647 1.00 95.62 85 PHE A N 1
ATOM 659 C CA . PHE A 1 85 ? -8.706 -4.806 21.782 1.00 95.62 85 PHE A CA 1
ATOM 660 C C . PHE A 1 85 ? -9.541 -5.988 21.280 1.00 95.62 85 PHE A C 1
ATOM 662 O O . PHE A 1 85 ? -10.771 -5.911 21.308 1.00 95.62 85 PHE A O 1
ATOM 669 N N . GLU A 1 86 ? -8.902 -7.086 20.877 1.00 94.62 86 GLU A N 1
ATOM 670 C CA . GLU A 1 86 ? -9.578 -8.320 20.462 1.00 94.62 86 GLU A CA 1
ATOM 671 C C . GLU A 1 86 ? -10.407 -8.917 21.608 1.00 94.62 86 GLU A C 1
ATOM 673 O O . GLU A 1 86 ? -11.601 -9.170 21.430 1.00 94.62 86 GLU A O 1
ATOM 678 N N . GLU A 1 87 ? -9.842 -9.016 22.816 1.00 95.12 87 GLU A N 1
ATOM 679 C CA . GLU A 1 87 ? -10.572 -9.457 24.017 1.00 95.12 87 GLU A CA 1
ATOM 680 C C . GLU A 1 87 ? -11.837 -8.616 24.271 1.00 95.12 87 GLU A C 1
ATOM 682 O O . GLU A 1 87 ? -12.913 -9.144 24.576 1.00 95.12 87 GLU A O 1
ATOM 687 N N . LEU A 1 88 ? -11.732 -7.291 24.128 1.00 94.69 88 LEU A N 1
ATOM 688 C CA . LEU A 1 88 ? -12.852 -6.365 24.316 1.00 94.69 88 LEU A CA 1
ATOM 689 C C . LEU A 1 88 ? -13.888 -6.425 23.183 1.00 94.69 88 LEU A C 1
ATOM 691 O O . LEU A 1 88 ? -15.059 -6.091 23.415 1.00 94.69 88 LEU A O 1
ATOM 695 N N . LYS A 1 89 ? -13.492 -6.812 21.962 1.00 93.06 89 LYS A N 1
ATOM 696 C CA . LYS A 1 89 ? -14.412 -6.999 20.826 1.00 93.06 89 LYS A CA 1
ATOM 697 C C . LYS A 1 89 ? -15.281 -8.240 21.004 1.00 93.06 89 LYS A C 1
ATOM 699 O O . LYS A 1 89 ? -16.479 -8.140 20.733 1.00 93.06 89 LYS A O 1
ATOM 704 N N . GLU A 1 90 ? -14.708 -9.334 21.504 1.00 93.88 90 GLU A N 1
ATOM 705 C CA . GLU A 1 90 ? -15.413 -10.603 21.751 1.00 93.88 90 GLU A CA 1
ATOM 706 C C . GLU A 1 90 ? -16.460 -10.491 22.871 1.00 93.88 90 GLU A C 1
ATOM 708 O O . GLU A 1 90 ? -17.518 -11.129 22.842 1.00 93.88 90 GLU A O 1
ATOM 713 N N . LYS A 1 91 ? -16.218 -9.622 23.858 1.00 93.19 91 LYS A N 1
ATOM 714 C CA . LYS A 1 91 ? -17.201 -9.332 24.906 1.00 93.19 91 LYS A CA 1
ATOM 715 C C . LYS A 1 91 ? -18.420 -8.591 24.340 1.00 93.19 91 LYS A C 1
ATOM 717 O O . LYS A 1 91 ? -18.323 -7.584 23.630 1.00 93.19 91 LYS A O 1
ATOM 722 N N . LYS A 1 92 ? -19.616 -9.029 24.752 1.00 91.50 92 LYS A N 1
ATOM 723 C CA . LYS A 1 92 ? -20.864 -8.282 24.519 1.00 91.50 92 LYS A CA 1
ATOM 724 C C . LYS A 1 92 ? -20.785 -6.922 25.208 1.00 91.50 92 LYS A C 1
ATOM 726 O O . LYS A 1 92 ? -20.379 -6.837 26.361 1.00 91.50 92 LYS A O 1
ATOM 731 N N . LYS A 1 93 ? -21.288 -5.871 24.553 1.00 86.50 93 LYS A N 1
ATOM 732 C CA . LYS A 1 93 ? -21.289 -4.500 25.096 1.00 86.50 93 LYS A CA 1
ATOM 733 C C . LYS A 1 93 ? -21.923 -4.389 26.491 1.00 86.50 93 LYS A C 1
ATOM 735 O O . LYS A 1 93 ? -21.476 -3.584 27.292 1.00 86.50 93 LYS A O 1
ATOM 740 N N . SER A 1 94 ? -22.935 -5.205 26.789 1.00 89.31 94 SER A N 1
ATOM 741 C CA . SER A 1 94 ? -23.606 -5.247 28.097 1.00 89.31 94 SER A CA 1
ATOM 742 C C . SER A 1 94 ? -22.777 -5.883 29.218 1.00 89.31 94 SER A C 1
ATOM 744 O O . SER A 1 94 ? -23.138 -5.735 30.378 1.00 89.31 94 SER A O 1
ATOM 746 N N . ALA A 1 95 ? -21.720 -6.625 28.879 1.00 92.44 95 ALA A N 1
ATOM 747 C CA . ALA A 1 95 ? -20.812 -7.267 29.829 1.00 92.44 95 ALA A CA 1
ATOM 748 C C . ALA A 1 95 ? -19.559 -6.423 30.117 1.00 92.44 95 ALA A C 1
ATOM 750 O O . ALA A 1 95 ? -18.770 -6.799 30.975 1.00 92.44 95 ALA A O 1
ATOM 751 N N . LEU A 1 96 ? -19.379 -5.316 29.391 1.00 93.62 96 LEU A N 1
ATOM 752 C CA . LEU A 1 96 ? -18.290 -4.369 29.596 1.00 93.62 96 LEU A CA 1
ATOM 753 C C . LEU A 1 96 ? -18.707 -3.335 30.639 1.00 93.62 96 LEU A C 1
ATOM 755 O O . LEU A 1 96 ? -19.777 -2.724 30.509 1.00 93.62 96 LEU A O 1
ATOM 759 N N . ASP A 1 97 ? -17.851 -3.092 31.625 1.00 95.62 97 ASP A N 1
ATOM 760 C CA . ASP A 1 97 ? -18.021 -1.944 32.512 1.00 95.62 97 ASP A CA 1
ATOM 761 C C . ASP A 1 97 ? -17.765 -0.613 31.768 1.00 95.62 97 ASP A C 1
ATOM 763 O O . ASP A 1 97 ? -17.491 -0.574 30.564 1.00 95.62 97 ASP A O 1
ATOM 767 N N . LYS A 1 98 ? -17.928 0.517 32.464 1.00 94.81 98 LYS A N 1
ATOM 768 C CA . LYS A 1 98 ? -17.773 1.841 31.842 1.00 94.81 98 LYS A CA 1
ATOM 769 C C . LYS A 1 98 ? -16.347 2.097 31.350 1.00 94.81 98 LYS A C 1
ATOM 771 O O . LYS A 1 98 ? -16.193 2.744 30.311 1.00 94.81 98 LYS A O 1
ATOM 776 N N . ASP A 1 99 ? -15.348 1.591 32.061 1.00 95.38 99 ASP A N 1
ATOM 777 C CA . ASP A 1 99 ? -13.941 1.812 31.748 1.00 95.38 99 ASP A CA 1
ATOM 778 C C . ASP A 1 99 ? -13.538 0.945 30.553 1.00 95.38 99 ASP A C 1
ATOM 780 O O . ASP A 1 99 ? -12.970 1.457 29.589 1.00 95.38 99 ASP A O 1
ATOM 784 N N . GLU A 1 100 ? -13.963 -0.319 30.525 1.00 95.69 100 GLU A N 1
ATOM 785 C CA . GLU A 1 100 ? -13.761 -1.218 29.388 1.00 95.69 100 GLU A CA 1
ATOM 786 C C . GLU A 1 100 ? -14.480 -0.723 28.119 1.00 95.69 100 GLU A C 1
ATOM 788 O O . GLU A 1 100 ? -13.956 -0.837 27.008 1.00 95.69 100 GLU A O 1
ATOM 793 N N . GLN A 1 101 ? -15.673 -0.130 28.251 1.00 93.69 101 GLN A N 1
ATOM 794 C CA . GLN A 1 101 ? -16.362 0.496 27.115 1.00 93.69 101 GLN A CA 1
ATOM 795 C C . GLN A 1 101 ? -15.593 1.701 26.569 1.00 93.69 101 GLN A C 1
ATOM 797 O O . GLN A 1 101 ? -15.580 1.920 25.354 1.00 93.69 101 GLN A O 1
ATOM 802 N N . GLN A 1 102 ? -14.990 2.503 27.446 1.00 94.69 102 GLN A N 1
ATOM 803 C CA . GLN A 1 102 ? -14.196 3.656 27.039 1.00 94.69 102 GLN A CA 1
ATOM 804 C C . GLN A 1 102 ? -12.869 3.218 26.409 1.00 94.69 102 GLN A C 1
ATOM 806 O O . GLN A 1 102 ? -12.501 3.734 25.353 1.00 94.69 102 GLN A O 1
ATOM 811 N N . GLU A 1 103 ? -12.202 2.227 26.996 1.00 95.56 103 GLU A N 1
ATOM 812 C CA . GLU A 1 103 ? -10.989 1.598 26.470 1.00 95.56 103 GLU A CA 1
ATOM 813 C C . GLU A 1 103 ? -11.229 1.034 25.061 1.00 95.56 103 GLU A C 1
ATOM 815 O O . GLU A 1 103 ? -10.514 1.382 24.118 1.00 95.56 103 GLU A O 1
ATOM 820 N N . ARG A 1 104 ? -12.316 0.272 24.871 1.00 94.56 104 ARG A N 1
ATOM 821 C CA . ARG A 1 104 ? -12.703 -0.269 23.560 1.00 94.56 104 ARG A CA 1
ATOM 822 C C . ARG A 1 104 ? -12.866 0.823 22.503 1.00 94.56 104 ARG A C 1
ATOM 824 O O . ARG A 1 104 ? -12.407 0.639 21.380 1.00 94.56 104 ARG A O 1
ATOM 831 N N . LYS A 1 105 ? -13.486 1.960 22.842 1.00 92.69 105 LYS A N 1
ATOM 832 C CA . LYS A 1 105 ? -13.638 3.096 21.910 1.00 92.69 105 LYS A CA 1
ATOM 833 C C . LYS A 1 105 ? -12.295 3.715 21.526 1.00 92.69 105 LYS A C 1
ATOM 835 O O . LYS A 1 105 ? -12.120 4.129 20.381 1.00 92.69 105 LYS A O 1
ATOM 840 N N . VAL A 1 106 ? -11.358 3.805 22.471 1.00 93.50 106 VAL A N 1
ATOM 841 C CA . VAL A 1 106 ? -10.007 4.318 22.205 1.00 93.50 106 VAL A CA 1
ATOM 842 C C . VAL A 1 106 ? -9.269 3.389 21.244 1.00 93.50 106 VAL A C 1
ATOM 844 O O . VAL A 1 106 ? -8.713 3.873 20.257 1.00 93.50 106 VAL A O 1
ATOM 847 N N . PHE A 1 107 ? -9.315 2.075 21.475 1.00 94.81 107 PHE A N 1
ATOM 848 C CA . PHE A 1 107 ? -8.686 1.109 20.574 1.00 94.81 107 PHE A CA 1
ATOM 849 C C . PHE A 1 107 ? -9.366 1.035 19.213 1.00 94.81 107 PHE A C 1
ATOM 851 O O . PHE A 1 107 ? -8.672 0.985 18.209 1.00 94.81 107 PHE A O 1
ATOM 858 N N . GLU A 1 108 ? -10.691 1.128 19.139 1.00 92.06 108 GLU A N 1
ATOM 859 C CA . GLU A 1 108 ? -11.407 1.191 17.861 1.00 92.06 108 GLU A CA 1
ATOM 860 C C . GLU A 1 108 ? -11.001 2.426 17.046 1.00 92.06 108 GLU A C 1
ATOM 862 O O . GLU A 1 108 ? -10.792 2.344 15.836 1.00 92.06 108 GLU A O 1
ATOM 867 N N . LYS A 1 109 ? -10.806 3.574 17.704 1.00 89.12 109 LYS A N 1
ATOM 868 C CA . LYS A 1 109 ? -10.261 4.766 17.048 1.00 89.12 109 LYS A CA 1
ATOM 869 C C . LYS A 1 109 ? -8.827 4.539 16.558 1.00 89.12 109 LYS A C 1
ATOM 871 O O . LYS A 1 109 ? -8.527 4.854 15.413 1.00 89.12 109 LYS A O 1
ATOM 876 N N . GLN A 1 110 ? -7.959 3.983 17.401 1.00 90.94 110 GLN A N 1
ATOM 877 C CA . GLN A 1 110 ? -6.572 3.680 17.033 1.00 90.94 110 GLN A CA 1
ATOM 878 C C . GLN A 1 110 ? -6.483 2.664 15.889 1.00 90.94 110 GLN A C 1
ATOM 880 O O . GLN A 1 110 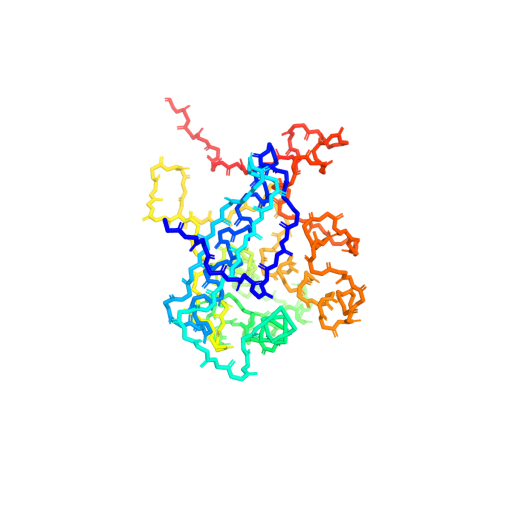? -5.716 2.873 14.959 1.00 90.94 110 GLN A O 1
ATOM 885 N N . TRP A 1 111 ? -7.299 1.610 15.914 1.00 91.19 111 TRP A N 1
ATOM 886 C CA . TRP A 1 111 ? -7.356 0.590 14.870 1.00 91.19 111 TRP A CA 1
ATOM 887 C C . TRP A 1 111 ? -7.601 1.213 13.498 1.00 91.19 111 TRP A C 1
ATOM 889 O O . TRP A 1 111 ? -6.920 0.872 12.535 1.00 91.19 111 TRP A O 1
ATOM 899 N N . ARG A 1 112 ? -8.533 2.171 13.443 1.00 87.19 112 ARG A N 1
ATOM 900 C CA . ARG A 1 112 ? -8.941 2.840 12.206 1.00 87.19 112 ARG A CA 1
ATOM 901 C C . ARG A 1 112 ? -7.932 3.862 11.692 1.00 87.19 112 ARG A C 1
ATOM 903 O O . ARG A 1 112 ? -7.799 3.976 10.482 1.00 87.19 112 ARG A O 1
ATOM 910 N N . GLU A 1 113 ? -7.280 4.609 12.584 1.00 85.69 113 GLU A N 1
ATOM 911 C CA . GLU A 1 113 ? -6.527 5.828 12.229 1.00 85.69 113 GLU A CA 1
ATOM 912 C C . GLU A 1 113 ? -4.999 5.678 12.289 1.00 85.69 113 GLU A C 1
ATOM 914 O O . GLU A 1 113 ? -4.286 6.567 11.823 1.00 85.69 113 GLU A O 1
ATOM 919 N N . LEU A 1 114 ? -4.473 4.626 12.929 1.00 89.50 114 LEU A N 1
ATOM 920 C CA . LEU A 1 114 ? -3.027 4.487 13.096 1.00 89.50 114 LEU A CA 1
ATOM 921 C C . LEU A 1 114 ? -2.322 4.180 11.760 1.00 89.50 114 LEU A C 1
ATOM 923 O O . LEU A 1 114 ? -2.863 3.415 10.957 1.00 89.50 114 LEU A O 1
ATOM 927 N N . PRO A 1 115 ? -1.098 4.712 11.558 1.00 90.56 115 PRO A N 1
ATOM 928 C CA . PRO A 1 115 ? -0.275 4.447 10.377 1.00 90.56 115 PRO A CA 1
ATOM 929 C C . PRO A 1 115 ? -0.136 2.958 10.057 1.00 90.56 115 PRO A C 1
ATOM 931 O O . PRO A 1 115 ? -0.084 2.127 10.972 1.00 90.56 115 PRO A O 1
ATOM 934 N N . LEU A 1 116 ? -0.033 2.631 8.767 1.00 92.44 116 LEU A N 1
ATOM 935 C CA . LEU A 1 116 ? 0.182 1.260 8.305 1.00 92.44 116 LEU A CA 1
ATOM 936 C C . LEU A 1 116 ? 1.670 0.922 8.285 1.00 92.44 116 LEU A C 1
ATOM 938 O O . LEU A 1 116 ? 2.521 1.770 8.041 1.00 92.44 116 LEU A O 1
ATOM 942 N N . ILE A 1 117 ? 1.968 -0.351 8.493 1.00 95.12 117 ILE A N 1
ATOM 943 C CA . ILE A 1 117 ? 3.294 -0.937 8.376 1.00 95.12 117 ILE A CA 1
ATOM 944 C C . ILE A 1 117 ? 3.200 -2.053 7.342 1.00 95.12 117 ILE A C 1
ATOM 946 O O . ILE A 1 117 ? 2.427 -3.000 7.515 1.00 95.12 117 ILE A O 1
ATOM 950 N N . LEU A 1 118 ? 4.022 -1.953 6.304 1.00 96.50 118 LEU A N 1
ATOM 951 C CA . LEU A 1 118 ? 4.444 -3.082 5.492 1.00 96.50 118 LEU A CA 1
ATOM 952 C C . LEU A 1 118 ? 5.765 -3.561 6.097 1.00 96.50 118 LEU A C 1
ATOM 954 O O . LEU A 1 118 ? 6.788 -2.891 5.967 1.00 96.50 118 LEU A O 1
ATOM 958 N N . GLY A 1 119 ? 5.726 -4.672 6.830 1.00 96.31 119 GLY A N 1
ATOM 959 C CA . GLY A 1 119 ? 6.893 -5.253 7.491 1.00 96.31 119 GLY A CA 1
ATOM 960 C C . GLY A 1 119 ? 7.884 -5.856 6.496 1.00 96.31 119 GLY A C 1
ATOM 961 O O . GLY A 1 119 ? 7.933 -5.461 5.334 1.00 96.31 119 GLY A O 1
ATOM 962 N N . GLU A 1 120 ? 8.670 -6.829 6.951 1.00 95.12 120 GLU A N 1
ATOM 963 C CA . GLU A 1 120 ? 9.595 -7.593 6.100 1.00 95.12 120 GLU A CA 1
ATOM 964 C C . GLU A 1 120 ? 8.921 -8.043 4.787 1.00 95.12 120 GLU A C 1
ATOM 966 O O . GLU A 1 120 ? 7.790 -8.544 4.844 1.00 95.12 120 GLU A O 1
ATOM 971 N N . PRO A 1 121 ? 9.565 -7.882 3.617 1.00 95.56 121 PRO A N 1
ATOM 972 C CA . PRO A 1 121 ? 10.911 -7.319 3.398 1.00 95.56 121 PRO A CA 1
ATOM 973 C C . PRO A 1 121 ? 10.939 -5.790 3.184 1.00 95.56 121 PRO A C 1
ATOM 975 O O . PRO A 1 121 ? 11.985 -5.220 2.899 1.00 95.56 121 PRO A O 1
ATOM 978 N N . PHE A 1 122 ? 9.796 -5.102 3.252 1.00 96.50 122 PHE A N 1
ATOM 979 C CA . PHE A 1 122 ? 9.703 -3.689 2.870 1.00 96.50 122 PHE A CA 1
ATOM 980 C C . PHE A 1 122 ? 10.032 -2.726 4.008 1.00 96.50 122 PHE A C 1
ATOM 982 O O . PHE A 1 122 ? 10.488 -1.630 3.744 1.00 96.50 122 PHE A O 1
ATOM 989 N N . HIS A 1 123 ? 9.793 -3.057 5.275 1.00 95.94 123 HIS A N 1
ATOM 990 C CA . HIS A 1 123 ? 10.077 -2.132 6.392 1.00 95.94 123 HIS A CA 1
ATOM 991 C C . HIS A 1 123 ? 9.545 -0.696 6.181 1.00 95.94 123 HIS A C 1
ATOM 993 O O . HIS A 1 123 ? 10.192 0.286 6.552 1.00 95.94 123 HIS A O 1
ATOM 999 N N . LEU A 1 124 ? 8.378 -0.566 5.550 1.00 94.44 124 LEU A N 1
ATOM 1000 C CA . LEU A 1 124 ? 7.800 0.707 5.145 1.00 94.44 124 LEU A CA 1
ATOM 1001 C C . LEU A 1 124 ? 6.665 1.072 6.098 1.00 94.44 124 LEU A C 1
ATOM 1003 O O . LEU A 1 124 ? 5.704 0.319 6.260 1.00 94.44 124 LEU A O 1
ATOM 1007 N N . VAL A 1 125 ? 6.767 2.249 6.711 1.00 93.00 125 VAL A N 1
ATOM 1008 C CA . VAL A 1 125 ? 5.662 2.858 7.451 1.00 93.00 125 VAL A CA 1
ATOM 1009 C C . VAL A 1 125 ? 4.978 3.843 6.520 1.00 93.00 125 VAL A C 1
ATOM 1011 O O . VAL A 1 125 ? 5.592 4.807 6.070 1.00 93.00 125 VAL A O 1
ATOM 1014 N N . LEU A 1 126 ? 3.709 3.591 6.230 1.00 88.81 126 LEU A N 1
ATOM 1015 C CA . LEU A 1 126 ? 2.866 4.549 5.542 1.00 88.81 126 LEU A CA 1
ATOM 1016 C C . LEU A 1 126 ? 2.265 5.458 6.613 1.00 88.81 126 LEU A C 1
ATOM 1018 O O . LEU A 1 126 ? 1.404 5.029 7.385 1.00 88.81 126 LEU A O 1
ATOM 1022 N N . ASP A 1 127 ? 2.770 6.685 6.684 1.00 85.06 127 ASP A N 1
ATOM 1023 C CA . ASP A 1 127 ? 2.261 7.744 7.549 1.00 85.06 127 ASP A CA 1
ATOM 1024 C C . ASP A 1 127 ? 1.953 8.973 6.688 1.00 85.06 127 ASP A C 1
ATOM 1026 O O . ASP A 1 127 ? 2.802 9.456 5.939 1.00 85.06 127 ASP A O 1
ATOM 1030 N N . TRP A 1 128 ? 0.703 9.424 6.727 1.00 71.50 128 TRP A N 1
ATOM 1031 C CA . TRP A 1 128 ? 0.141 10.341 5.731 1.00 71.50 128 TRP A CA 1
ATOM 1032 C C . TRP A 1 128 ? 0.343 11.817 6.073 1.00 71.50 128 TRP A C 1
ATOM 1034 O O . TRP A 1 128 ? 0.154 12.668 5.206 1.00 71.50 128 TRP A O 1
ATOM 1044 N N . PHE A 1 129 ? 0.732 12.133 7.310 1.00 67.88 129 PHE A N 1
ATOM 1045 C CA . PHE A 1 129 ? 0.924 13.509 7.757 1.00 67.88 129 PHE A CA 1
ATOM 1046 C C . PHE A 1 129 ? 2.304 13.667 8.386 1.00 67.88 129 PHE A C 1
ATOM 1048 O O . PHE A 1 129 ? 2.556 13.214 9.498 1.00 67.88 129 PHE A O 1
ATOM 1055 N N . LEU A 1 130 ? 3.200 14.336 7.660 1.00 63.47 130 LEU A N 1
ATOM 1056 C CA . LEU A 1 130 ? 4.515 14.724 8.178 1.00 63.47 130 LEU A CA 1
ATOM 1057 C C . LEU A 1 130 ? 4.423 15.919 9.140 1.00 63.47 130 LEU A C 1
ATOM 1059 O O . LEU A 1 130 ? 5.335 16.144 9.934 1.00 63.47 130 LEU A O 1
ATOM 1063 N N . ASP A 1 131 ? 3.335 16.687 9.056 1.00 67.06 131 ASP A N 1
ATOM 1064 C CA . ASP A 1 131 ? 3.061 17.853 9.885 1.00 67.06 131 ASP A CA 1
ATOM 1065 C C . ASP A 1 131 ? 1.548 18.097 10.043 1.00 67.06 131 ASP A C 1
ATOM 1067 O O . ASP A 1 131 ? 0.713 17.361 9.520 1.00 67.06 131 ASP A O 1
ATOM 1071 N N . ASP A 1 132 ? 1.200 19.132 10.803 1.00 68.62 132 ASP A N 1
ATOM 1072 C CA . ASP A 1 132 ? -0.167 19.566 11.090 1.00 68.62 132 ASP A CA 1
ATOM 1073 C C . ASP A 1 132 ? -0.686 20.653 10.130 1.00 68.62 132 ASP A C 1
ATOM 1075 O O . ASP A 1 132 ? -1.823 21.115 10.279 1.00 68.62 132 ASP A O 1
ATOM 1079 N N . ARG A 1 133 ? 0.096 21.056 9.115 1.00 67.12 133 ARG A N 1
ATOM 1080 C CA . ARG A 1 133 ? -0.235 22.199 8.242 1.00 67.12 133 ARG A CA 1
ATOM 1081 C C . ARG A 1 133 ? -1.470 21.949 7.389 1.00 67.12 133 ARG A C 1
ATOM 1083 O O . ARG A 1 133 ? -2.168 22.895 7.035 1.00 67.12 133 ARG A O 1
ATOM 1090 N N . ALA A 1 134 ? -1.747 20.686 7.077 1.00 58.81 134 ALA A N 1
ATOM 1091 C CA . ALA A 1 134 ? -2.933 20.261 6.341 1.00 58.81 134 ALA A CA 1
ATOM 1092 C C . ALA A 1 134 ? -4.113 19.889 7.265 1.00 58.81 134 ALA A C 1
ATOM 1094 O O . ALA A 1 134 ? -5.018 19.175 6.853 1.00 58.81 134 ALA A O 1
ATOM 1095 N N . GLY A 1 135 ? -4.141 20.365 8.513 1.00 54.88 135 GLY A N 1
ATOM 1096 C CA . GLY A 1 135 ? -5.329 20.265 9.365 1.00 54.88 135 GLY A CA 1
ATOM 1097 C C . GLY A 1 135 ? -5.485 18.947 10.124 1.00 54.88 135 GLY A C 1
ATOM 1098 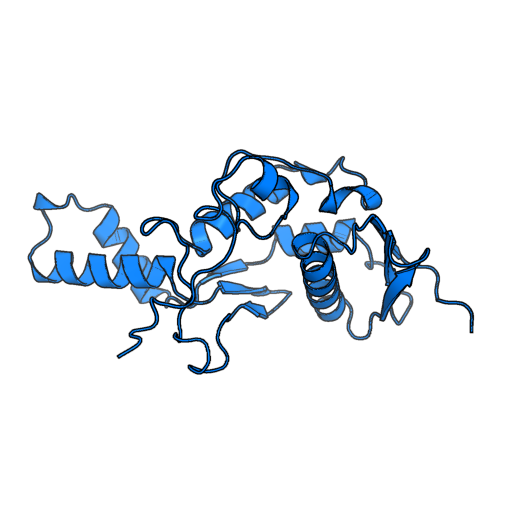O O . GLY A 1 135 ? -6.554 18.698 10.663 1.00 54.88 135 GLY A O 1
ATOM 1099 N N . GLY A 1 136 ? -4.454 18.107 10.227 1.00 60.72 136 GLY A N 1
ATOM 1100 C CA . GLY A 1 136 ? -4.515 16.912 11.067 1.00 60.72 136 GLY A CA 1
ATOM 1101 C C . GLY A 1 136 ? -3.197 16.152 11.144 1.00 60.72 136 GLY A C 1
ATOM 1102 O O . GLY A 1 136 ? -2.345 16.290 10.280 1.00 60.72 136 GLY A O 1
ATOM 1103 N N . ASN A 1 137 ? -3.045 15.333 12.188 1.00 64.12 137 ASN A N 1
ATOM 1104 C CA . ASN A 1 137 ? -1.905 14.428 12.387 1.00 64.12 137 ASN A CA 1
ATOM 1105 C C . ASN A 1 137 ? -2.290 12.945 12.231 1.00 64.12 137 ASN A C 1
ATOM 1107 O O . ASN A 1 137 ? -1.572 12.064 12.703 1.00 64.12 137 ASN A O 1
ATOM 1111 N N . ARG A 1 138 ? -3.482 12.663 11.684 1.00 65.50 138 ARG A N 1
ATOM 1112 C CA . ARG A 1 138 ? -4.050 11.312 11.586 1.00 65.50 138 ARG A CA 1
ATOM 1113 C C . ARG A 1 138 ? -4.895 11.152 10.340 1.00 65.50 138 ARG A C 1
ATOM 1115 O O . ARG A 1 138 ? -5.709 12.014 10.018 1.00 65.50 138 ARG A O 1
ATOM 1122 N N . PHE A 1 139 ? -4.746 10.002 9.700 1.00 68.25 139 PHE A N 1
ATOM 1123 C CA . PHE A 1 139 ? -5.499 9.644 8.511 1.00 68.25 139 PHE A CA 1
ATOM 1124 C C . PHE A 1 139 ? -6.904 9.166 8.885 1.00 68.25 139 PHE A C 1
ATOM 1126 O O . PHE A 1 139 ? -7.077 8.197 9.625 1.00 68.25 139 PHE A O 1
ATOM 1133 N N . LYS A 1 140 ? -7.918 9.882 8.390 1.00 64.31 140 LYS A N 1
ATOM 1134 C CA . LYS A 1 140 ? -9.332 9.533 8.540 1.00 64.31 140 LYS A CA 1
ATOM 1135 C C . LYS A 1 140 ? -9.935 9.295 7.162 1.00 64.31 140 LYS A C 1
ATOM 1137 O O . LYS A 1 140 ? -9.810 10.124 6.266 1.00 64.31 140 LYS A O 1
ATOM 1142 N N . THR A 1 141 ? -10.629 8.179 7.014 1.00 66.38 141 THR A N 1
ATOM 1143 C CA . THR A 1 141 ? -11.501 7.902 5.867 1.00 66.38 141 THR A CA 1
ATOM 1144 C C . THR A 1 141 ? -12.807 8.699 5.999 1.00 66.38 141 THR A C 1
ATOM 1146 O O . THR A 1 141 ? -13.304 8.867 7.114 1.00 66.38 141 THR A O 1
ATOM 1149 N N . TRP A 1 142 ? -13.396 9.165 4.889 1.00 58.06 142 TRP A N 1
ATOM 1150 C CA . TRP A 1 142 ? -14.625 9.988 4.895 1.00 58.06 142 TRP A CA 1
ATOM 1151 C C . TRP A 1 142 ? -15.816 9.324 5.580 1.00 58.06 142 TRP A C 1
ATOM 1153 O O . TRP A 1 142 ? -16.563 9.969 6.318 1.00 58.06 142 TRP A O 1
ATOM 1163 N N . ALA A 1 143 ? -15.995 8.019 5.378 1.00 60.16 143 ALA A N 1
ATOM 1164 C CA . ALA A 1 143 ? -16.990 7.284 6.133 1.00 60.16 143 ALA A CA 1
ATOM 1165 C C . ALA A 1 143 ? -16.432 7.017 7.536 1.00 60.16 143 ALA A C 1
ATOM 1167 O O . ALA A 1 143 ? -15.492 6.238 7.698 1.00 60.16 143 ALA A O 1
ATOM 1168 N N . GLY A 1 144 ? -17.041 7.617 8.565 1.00 56.09 144 GLY A N 1
ATOM 1169 C CA . GLY A 1 144 ? -16.595 7.557 9.970 1.00 56.09 144 GLY A CA 1
ATOM 1170 C C . GLY A 1 144 ? -16.568 6.165 10.631 1.00 56.09 144 GLY A C 1
ATOM 1171 O O . GLY A 1 144 ? -16.404 6.060 11.848 1.00 56.09 144 GLY A O 1
ATOM 1172 N N . GLN A 1 145 ? -16.752 5.100 9.850 1.00 64.56 145 GLN A N 1
ATOM 1173 C CA . GLN A 1 145 ? -16.666 3.697 10.256 1.00 64.56 145 GLN A CA 1
ATOM 1174 C C . GLN A 1 145 ? -15.673 2.879 9.420 1.00 64.56 145 GLN A C 1
ATOM 1176 O O . GLN A 1 145 ? -15.474 1.703 9.709 1.00 64.56 145 GLN A O 1
ATOM 1181 N N . GLN A 1 146 ? -15.047 3.468 8.402 1.00 75.44 146 GLN A N 1
ATOM 1182 C CA . GLN A 1 146 ? -14.020 2.783 7.630 1.00 75.44 146 GLN A CA 1
ATOM 1183 C C . GLN A 1 146 ? -12.695 2.762 8.394 1.00 75.44 146 GLN A C 1
ATOM 1185 O O . GLN A 1 146 ? -12.388 3.630 9.211 1.00 75.44 146 GLN A O 1
ATOM 1190 N N . SER A 1 147 ? -11.947 1.692 8.162 1.00 85.25 147 SER A N 1
ATOM 1191 C CA . SER A 1 147 ? -10.691 1.393 8.825 1.00 85.25 147 SER A CA 1
ATOM 1192 C C . SER A 1 147 ? -9.630 1.221 7.758 1.00 85.25 147 SER A C 1
ATOM 1194 O O . SER A 1 147 ? -9.772 0.398 6.854 1.00 85.25 147 SER A O 1
ATOM 1196 N N . VAL A 1 148 ? -8.563 1.998 7.875 1.00 85.75 148 VAL A N 1
ATOM 1197 C CA . VAL A 1 148 ? -7.461 2.038 6.910 1.00 85.75 148 VAL A CA 1
ATOM 1198 C C . VAL A 1 148 ? -6.803 0.666 6.802 1.00 85.75 148 VAL A C 1
ATOM 1200 O O . VAL A 1 148 ? -6.552 0.173 5.703 1.00 85.75 148 VAL A O 1
ATOM 1203 N N . ILE A 1 149 ? -6.602 0.009 7.949 1.00 91.00 149 ILE A N 1
ATOM 1204 C CA . ILE A 1 149 ? -6.056 -1.346 8.002 1.00 91.00 149 ILE A CA 1
ATOM 1205 C C . ILE A 1 149 ? -7.027 -2.381 7.424 1.00 91.00 149 ILE A C 1
ATOM 1207 O O . ILE A 1 149 ? -6.574 -3.268 6.706 1.00 91.00 149 ILE A O 1
ATOM 1211 N N . ASP A 1 150 ? -8.342 -2.254 7.636 1.00 90.50 150 ASP A N 1
ATOM 1212 C CA . ASP A 1 150 ? -9.306 -3.229 7.098 1.00 90.50 150 ASP A CA 1
ATOM 1213 C C . ASP A 1 150 ? -9.411 -3.121 5.565 1.00 90.50 150 ASP A C 1
ATOM 1215 O O . ASP A 1 150 ? -9.504 -4.144 4.878 1.00 90.50 150 ASP A O 1
ATOM 1219 N N . ILE A 1 151 ? -9.341 -1.901 5.012 1.00 88.25 151 ILE A N 1
ATOM 1220 C CA . ILE A 1 151 ? -9.271 -1.668 3.559 1.00 88.25 151 ILE A CA 1
ATOM 1221 C C . ILE A 1 151 ? -7.996 -2.306 2.998 1.00 88.25 151 ILE A C 1
ATOM 1223 O O . ILE A 1 151 ? -8.066 -3.143 2.094 1.00 88.25 151 ILE A O 1
ATOM 1227 N N . ALA A 1 152 ? -6.834 -1.987 3.574 1.00 91.06 152 ALA A N 1
ATOM 1228 C CA . ALA A 1 152 ? -5.552 -2.505 3.101 1.00 91.06 152 ALA A CA 1
ATOM 1229 C C . ALA A 1 152 ? -5.470 -4.043 3.201 1.00 91.06 152 ALA A C 1
ATOM 1231 O O . ALA A 1 152 ? -5.020 -4.713 2.266 1.00 91.06 152 ALA A O 1
ATOM 1232 N N . GLN A 1 153 ? -5.964 -4.632 4.296 1.00 92.88 153 GLN A N 1
ATOM 1233 C CA . GLN A 1 153 ? -6.058 -6.086 4.457 1.00 92.88 153 GLN A CA 1
ATOM 1234 C C . GLN A 1 153 ? -7.016 -6.714 3.440 1.00 92.88 153 GLN A C 1
ATOM 1236 O O . GLN A 1 153 ? -6.711 -7.781 2.897 1.00 92.88 153 GLN A O 1
ATOM 1241 N N . SER A 1 154 ? -8.137 -6.055 3.132 1.00 91.12 154 SER A N 1
ATOM 1242 C CA . SER A 1 154 ? -9.082 -6.512 2.107 1.00 91.12 154 SER A CA 1
ATOM 1243 C C . SER A 1 154 ? -8.434 -6.540 0.723 1.00 91.12 154 SER A C 1
ATOM 1245 O O . SER A 1 154 ? -8.500 -7.578 0.056 1.00 91.12 154 SER A O 1
ATOM 1247 N N . MET A 1 155 ? -7.727 -5.472 0.337 1.00 89.62 155 MET A N 1
ATOM 1248 C CA . MET A 1 155 ? -6.970 -5.399 -0.922 1.00 89.62 155 MET A CA 1
ATOM 1249 C C . MET A 1 155 ? -5.905 -6.503 -0.991 1.00 89.62 155 MET A C 1
ATOM 1251 O O . MET A 1 155 ? -5.871 -7.289 -1.941 1.00 89.62 155 MET A O 1
ATOM 1255 N N . LYS A 1 156 ? -5.104 -6.666 0.069 1.00 92.50 156 LYS A N 1
ATOM 1256 C CA . LYS A 1 156 ? -4.092 -7.729 0.158 1.00 92.50 156 LYS A CA 1
ATOM 1257 C C . LYS A 1 156 ? -4.691 -9.137 0.100 1.00 92.50 156 LYS A C 1
ATOM 1259 O O . LYS A 1 156 ? -4.071 -10.056 -0.440 1.00 92.50 156 LYS A O 1
ATOM 1264 N N . SER A 1 157 ? -5.898 -9.336 0.632 1.00 93.12 157 SER A N 1
ATOM 1265 C CA . SER A 1 157 ? -6.581 -10.633 0.582 1.00 93.12 157 SER A CA 1
ATOM 1266 C C . SER A 1 157 ? -6.891 -11.082 -0.851 1.00 93.12 157 SER A C 1
ATOM 1268 O O . SER A 1 157 ? -6.933 -12.283 -1.113 1.00 93.12 157 SER A O 1
ATOM 1270 N N . LEU A 1 158 ? -7.090 -10.143 -1.783 1.00 91.31 158 LEU A N 1
ATOM 1271 C CA . LEU A 1 158 ? -7.332 -10.447 -3.194 1.00 91.31 158 LEU A CA 1
ATOM 1272 C C . LEU A 1 158 ? -6.060 -10.957 -3.871 1.00 91.31 158 LEU A C 1
ATOM 1274 O O . LEU A 1 158 ? -6.125 -11.949 -4.599 1.00 91.31 158 LEU A O 1
ATOM 1278 N N . LEU A 1 159 ? -4.913 -10.349 -3.555 1.00 91.38 159 LEU A N 1
ATOM 1279 C CA . LEU A 1 159 ? -3.601 -10.834 -3.990 1.00 91.38 159 LEU A CA 1
ATOM 1280 C C . LEU A 1 159 ? -3.351 -12.254 -3.464 1.00 91.38 159 LEU A C 1
ATOM 1282 O O . LEU A 1 159 ? -3.060 -13.157 -4.237 1.00 91.38 159 LEU A O 1
ATOM 1286 N N . LYS A 1 160 ? -3.598 -12.491 -2.166 1.00 93.00 160 LYS A N 1
ATOM 1287 C CA . LYS A 1 160 ? -3.496 -13.829 -1.543 1.00 93.00 160 LYS A CA 1
ATOM 1288 C C . LYS A 1 160 ? -4.389 -14.887 -2.199 1.00 93.00 160 LYS A C 1
ATOM 1290 O O . LYS A 1 160 ? -4.063 -16.067 -2.162 1.00 93.00 160 LYS A O 1
ATOM 1295 N N . LYS A 1 161 ? -5.528 -14.482 -2.765 1.00 93.50 161 LYS A N 1
ATOM 1296 C CA . LYS A 1 161 ? -6.475 -15.363 -3.471 1.00 93.50 161 LYS A CA 1
ATOM 1297 C C . LYS A 1 161 ? -6.105 -15.584 -4.943 1.00 93.50 161 LYS A C 1
ATOM 1299 O O . LYS A 1 161 ? -6.916 -16.150 -5.676 1.00 93.50 161 LYS A O 1
ATOM 1304 N N . GLY A 1 162 ? -4.944 -15.101 -5.382 1.00 91.50 162 GLY A N 1
ATOM 1305 C CA . GLY A 1 162 ? -4.456 -15.258 -6.748 1.00 91.50 162 GLY A CA 1
ATOM 1306 C C . GLY A 1 162 ? -5.258 -14.475 -7.786 1.00 91.50 162 GLY A C 1
ATOM 1307 O O . GLY A 1 162 ? -5.294 -14.836 -8.961 1.00 91.50 162 GLY A O 1
ATOM 1308 N N . LYS A 1 163 ? -5.963 -13.408 -7.375 1.00 90.81 163 LYS A N 1
ATOM 1309 C CA . LYS A 1 163 ? -6.782 -12.611 -8.306 1.00 90.81 163 LYS A CA 1
ATOM 1310 C C . LYS A 1 163 ? -5.949 -11.881 -9.358 1.00 90.81 163 LYS A C 1
ATOM 1312 O O . LYS A 1 163 ? -6.482 -11.589 -10.419 1.00 90.81 163 LYS A O 1
ATOM 1317 N N . TYR A 1 164 ? -4.663 -11.667 -9.085 1.00 91.81 164 TYR A N 1
ATOM 1318 C CA . TYR A 1 164 ? -3.722 -11.009 -9.990 1.00 91.81 164 TYR A CA 1
ATOM 1319 C C . TYR A 1 164 ? -2.780 -11.986 -10.718 1.00 91.81 164 TYR A C 1
ATOM 1321 O O . TYR A 1 164 ? -2.071 -11.559 -11.620 1.00 91.81 164 TYR A O 1
ATOM 1329 N N . ASP A 1 165 ? -2.819 -13.294 -10.426 1.00 90.38 165 ASP A N 1
ATOM 1330 C CA . ASP A 1 165 ? -1.879 -14.285 -10.994 1.00 90.38 165 ASP A CA 1
ATOM 1331 C C . ASP A 1 165 ? -1.967 -14.397 -12.522 1.00 90.38 165 ASP A C 1
ATOM 1333 O O . ASP A 1 165 ? -0.995 -14.729 -13.196 1.00 90.38 165 ASP A O 1
ATOM 1337 N N . LYS A 1 166 ? -3.162 -14.157 -13.073 1.00 91.25 166 LYS A N 1
ATOM 1338 C CA . LYS A 1 166 ? -3.440 -14.219 -14.517 1.00 91.25 166 LYS A CA 1
ATOM 1339 C C . LYS A 1 166 ? -3.584 -12.844 -15.159 1.00 91.25 166 LYS A C 1
ATOM 1341 O O . LYS A 1 166 ? -3.853 -12.771 -16.356 1.00 91.25 166 LYS A O 1
ATOM 1346 N N . VAL A 1 167 ? -3.467 -11.776 -14.374 1.00 94.44 167 VAL A N 1
ATOM 1347 C CA . VAL A 1 167 ? -3.578 -10.409 -14.880 1.00 94.44 167 VAL A CA 1
ATOM 1348 C C . VAL A 1 167 ? -2.222 -10.038 -15.475 1.00 94.44 167 VAL A C 1
ATOM 1350 O O . VAL A 1 167 ? -1.219 -10.102 -14.759 1.00 94.44 167 VAL A O 1
ATOM 1353 N N . PRO A 1 168 ? -2.153 -9.669 -16.767 1.00 96.00 168 PRO A N 1
ATOM 1354 C CA . PRO A 1 168 ? -0.912 -9.188 -17.357 1.00 96.00 168 PRO A CA 1
ATOM 1355 C C . PRO A 1 168 ? -0.352 -8.017 -16.547 1.00 96.00 168 PRO A C 1
ATOM 1357 O O . PRO A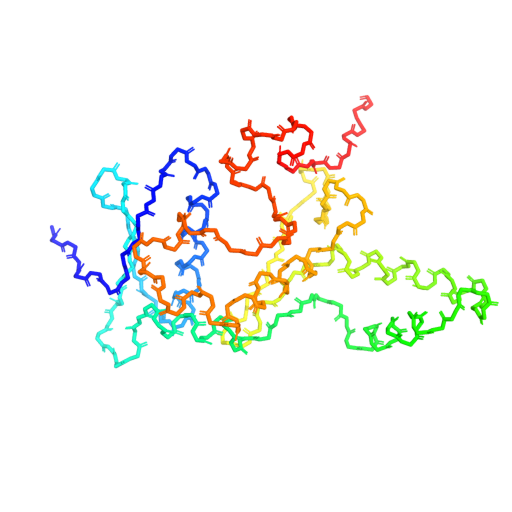 1 168 ? -1.103 -7.135 -16.139 1.00 96.00 168 PRO A O 1
ATOM 1360 N N . VAL A 1 169 ? 0.968 -7.978 -16.354 1.00 95.31 169 VAL A N 1
ATOM 1361 C CA . VAL A 1 169 ? 1.649 -6.902 -15.605 1.00 95.31 169 VAL A CA 1
ATOM 1362 C C . VAL A 1 169 ? 1.299 -5.525 -16.167 1.00 95.31 169 VAL A C 1
ATOM 1364 O O . VAL A 1 169 ? 1.024 -4.593 -15.417 1.00 95.31 169 VAL A O 1
ATOM 1367 N N . SER A 1 170 ? 1.198 -5.434 -17.496 1.00 96.19 170 SER A N 1
ATOM 1368 C CA . SER A 1 170 ? 0.794 -4.225 -18.211 1.00 96.19 170 SER A CA 1
ATOM 1369 C C . SER A 1 170 ? -0.578 -3.687 -17.796 1.00 96.19 170 SER A C 1
ATOM 1371 O O . SER A 1 170 ? -0.858 -2.518 -18.028 1.00 96.19 170 SER A O 1
ATOM 1373 N N . ASP A 1 171 ? -1.441 -4.522 -17.217 1.00 95.62 171 ASP A N 1
ATOM 1374 C CA . ASP A 1 171 ? -2.845 -4.217 -16.937 1.00 95.62 171 ASP A CA 1
ATOM 1375 C C . ASP A 1 171 ? -3.160 -4.077 -15.439 1.00 95.62 171 ASP A C 1
ATOM 1377 O O . ASP A 1 171 ? -4.306 -3.846 -15.066 1.00 95.62 171 ASP A O 1
ATOM 1381 N N . TRP A 1 172 ? -2.165 -4.180 -14.550 1.00 93.88 172 TRP A N 1
ATOM 1382 C CA . TRP A 1 172 ? -2.399 -4.139 -13.099 1.00 93.88 172 TRP A CA 1
ATOM 1383 C C . TRP A 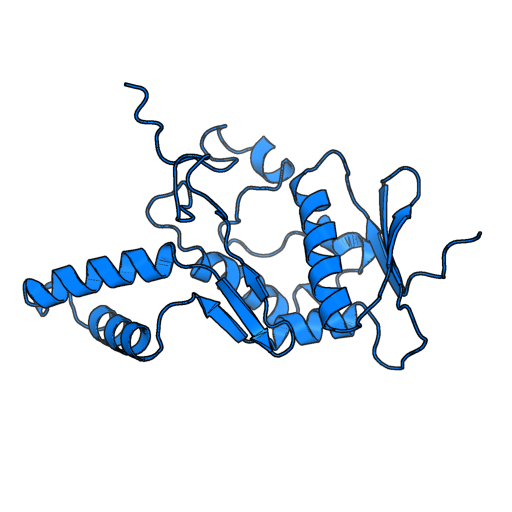1 172 ? -3.158 -2.897 -12.615 1.00 93.88 172 TRP A C 1
ATOM 1385 O O . TRP A 1 172 ? -3.990 -3.027 -11.720 1.00 93.88 172 TRP A O 1
ATOM 1395 N N . LEU A 1 173 ? -2.901 -1.722 -13.201 1.00 91.69 173 LEU A N 1
ATOM 1396 C CA . LEU A 1 173 ? -3.545 -0.457 -12.811 1.00 91.69 173 LEU A CA 1
ATOM 1397 C C . LEU A 1 173 ? -4.926 -0.239 -13.441 1.00 91.69 173 LEU A C 1
ATOM 1399 O O . LEU A 1 173 ? -5.662 0.632 -12.988 1.00 91.69 173 LEU A O 1
ATOM 1403 N N . ASN A 1 174 ? -5.286 -1.023 -14.460 1.00 90.44 174 ASN A N 1
ATOM 1404 C CA . ASN A 1 174 ? -6.603 -0.970 -15.102 1.00 90.44 174 ASN A CA 1
ATOM 1405 C C . ASN A 1 174 ? -7.480 -2.172 -14.716 1.00 90.44 174 ASN A C 1
ATOM 1407 O O . ASN A 1 174 ? -8.655 -2.238 -15.079 1.00 90.44 174 ASN A O 1
ATOM 1411 N N . HIS A 1 175 ? -6.925 -3.116 -13.953 1.00 90.06 175 HIS A N 1
ATOM 1412 C CA . HIS A 1 175 ? -7.643 -4.266 -13.439 1.00 90.06 175 HIS A CA 1
ATOM 1413 C C . HIS A 1 175 ? -8.306 -3.960 -12.095 1.00 90.06 175 HIS A C 1
ATOM 1415 O O . HIS A 1 175 ? -7.639 -3.657 -11.104 1.00 90.06 175 HIS A O 1
ATOM 1421 N N . SER A 1 176 ? -9.622 -4.152 -12.036 1.00 85.81 176 SER A N 1
ATOM 1422 C CA . SER A 1 176 ? -10.406 -4.086 -10.807 1.00 85.81 176 SER A 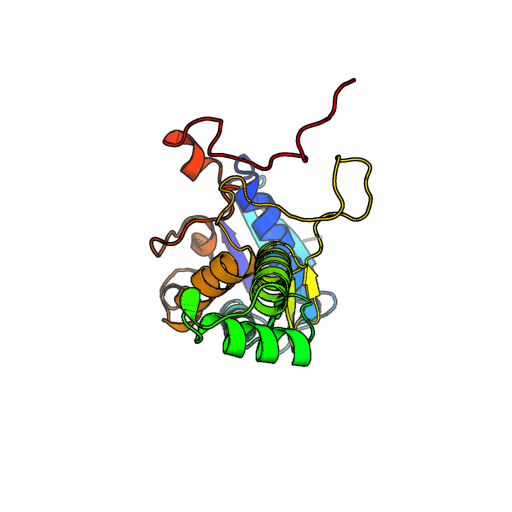CA 1
ATOM 1423 C C . SER A 1 176 ? -10.858 -5.479 -10.365 1.00 85.81 176 SER A C 1
ATOM 1425 O O . SER A 1 176 ? -11.294 -6.319 -11.155 1.00 85.81 176 SER A O 1
ATOM 1427 N N . SER A 1 177 ? -10.760 -5.739 -9.063 1.00 85.19 177 SER A N 1
ATOM 1428 C CA . SER A 1 177 ? -11.221 -6.983 -8.453 1.00 85.19 177 SER A CA 1
ATOM 1429 C C . SER A 1 177 ? -11.719 -6.728 -7.035 1.00 85.19 177 SER A C 1
ATOM 1431 O O . SER A 1 177 ? -11.158 -5.927 -6.295 1.00 85.19 177 SER A O 1
ATOM 1433 N N . GLY A 1 178 ? -12.728 -7.497 -6.625 1.00 79.12 178 GLY A N 1
ATOM 1434 C CA . GLY A 1 178 ? -13.315 -7.420 -5.291 1.00 79.12 178 GLY A CA 1
ATOM 1435 C C . GLY A 1 178 ? -14.474 -6.431 -5.194 1.00 79.12 178 GLY A C 1
ATOM 1436 O O . GLY A 1 178 ? -14.900 -5.837 -6.176 1.00 79.12 178 GLY A O 1
ATOM 1437 N N . SER A 1 179 ? -15.025 -6.327 -3.988 1.00 66.44 179 SER A N 1
ATOM 1438 C CA . SER A 1 179 ? -16.160 -5.455 -3.654 1.00 66.44 179 SER A CA 1
ATOM 1439 C C . SER A 1 179 ? -15.919 -4.677 -2.357 1.00 66.44 179 SER A C 1
ATOM 1441 O O . SER A 1 179 ? -16.867 -4.210 -1.728 1.00 66.44 179 SER A O 1
ATOM 1443 N N . SER A 1 180 ? -14.672 -4.638 -1.879 1.00 65.56 180 SER A N 1
ATOM 1444 C CA . SER A 1 180 ? -14.299 -3.860 -0.699 1.00 65.56 180 SER A CA 1
ATOM 1445 C C . SER A 1 180 ? -14.260 -2.380 -1.047 1.00 65.56 180 SER A C 1
ATOM 1447 O O . SER A 1 180 ? -13.915 -2.027 -2.169 1.00 65.56 180 SER A O 1
ATOM 1449 N N . VAL A 1 181 ? -14.561 -1.527 -0.070 1.00 72.19 181 VAL A N 1
ATOM 1450 C CA . VAL A 1 181 ? -14.391 -0.081 -0.229 1.00 72.19 181 VAL A CA 1
ATOM 1451 C C . VAL A 1 181 ? -12.910 0.226 -0.470 1.00 72.19 181 VAL A C 1
ATOM 1453 O O . VAL A 1 181 ? -12.062 -0.305 0.249 1.00 72.19 181 VAL A O 1
ATOM 1456 N N . GLY A 1 182 ? -12.612 1.035 -1.486 1.00 73.31 182 GLY A N 1
ATOM 1457 C CA . GLY A 1 182 ? -11.270 1.527 -1.779 1.00 73.31 182 GLY A CA 1
ATOM 1458 C C . GLY A 1 182 ? -10.903 2.778 -0.976 1.00 73.31 182 GLY A C 1
ATOM 1459 O O . GLY A 1 182 ? -11.673 3.275 -0.155 1.00 73.31 182 GLY A O 1
ATOM 1460 N N . PHE A 1 183 ? -9.706 3.305 -1.239 1.00 73.00 183 PHE A N 1
ATOM 1461 C CA . PHE A 1 183 ? -9.267 4.614 -0.735 1.00 73.00 183 PHE A CA 1
ATOM 1462 C C . PHE A 1 183 ? -9.797 5.793 -1.580 1.00 73.00 183 PHE A C 1
ATOM 1464 O O . PHE A 1 183 ? -9.462 6.936 -1.285 1.00 73.00 183 PHE A O 1
ATOM 1471 N N . ASN A 1 184 ? -10.616 5.521 -2.609 1.00 69.69 184 ASN A N 1
ATOM 1472 C CA . ASN A 1 184 ? -11.287 6.493 -3.487 1.00 69.69 184 ASN A CA 1
ATOM 1473 C C . ASN A 1 184 ? -10.343 7.551 -4.079 1.00 69.69 184 ASN A C 1
ATOM 1475 O O . ASN A 1 184 ? -10.653 8.742 -4.128 1.00 69.69 184 ASN A O 1
ATOM 1479 N N . PHE A 1 185 ? -9.164 7.097 -4.500 1.00 67.12 185 PHE A N 1
ATOM 1480 C CA . PHE A 1 185 ? -8.128 7.926 -5.115 1.00 67.12 185 PHE A CA 1
ATOM 1481 C C . PHE A 1 185 ? -8.059 7.748 -6.640 1.00 67.12 185 PHE A C 1
ATOM 1483 O O . PHE A 1 185 ? -7.345 8.471 -7.332 1.00 67.12 185 PHE A O 1
ATOM 1490 N N . ASP A 1 186 ? -8.827 6.787 -7.154 1.00 65.19 186 ASP A N 1
ATOM 1491 C CA . ASP A 1 186 ? -9.017 6.540 -8.573 1.00 65.19 186 ASP A CA 1
ATOM 1492 C C . ASP A 1 186 ? -10.150 7.433 -9.106 1.00 65.19 186 ASP A C 1
ATOM 1494 O O . ASP A 1 186 ? -11.303 7.343 -8.672 1.00 65.19 186 ASP A O 1
ATOM 1498 N N . ALA A 1 187 ? -9.823 8.296 -10.070 1.00 61.12 187 ALA A N 1
ATOM 1499 C CA . ALA A 1 187 ? -10.798 9.179 -10.707 1.00 61.12 187 ALA A CA 1
ATOM 1500 C C . ALA A 1 187 ? -11.899 8.408 -11.465 1.00 61.12 187 ALA A C 1
ATOM 1502 O O . ALA A 1 187 ? -13.008 8.923 -11.628 1.00 61.12 187 ALA A O 1
ATOM 1503 N N . ASN A 1 188 ? -11.634 7.164 -11.875 1.00 63.47 188 ASN A N 1
ATOM 1504 C CA . ASN A 1 188 ? -12.612 6.313 -12.547 1.00 63.47 188 ASN A CA 1
ATOM 1505 C C . ASN A 1 188 ? -13.736 5.871 -11.597 1.00 63.47 188 ASN A C 1
ATOM 1507 O O . ASN A 1 188 ? -14.895 5.812 -12.017 1.00 63.47 188 ASN A O 1
ATOM 1511 N N . GLU A 1 189 ? -13.435 5.653 -10.310 1.00 59.97 189 GLU A N 1
ATOM 1512 C CA . GLU A 1 189 ? -14.446 5.361 -9.277 1.00 59.97 189 GLU A CA 1
ATOM 1513 C C . GLU A 1 189 ? -15.306 6.597 -8.943 1.00 59.97 189 GLU A C 1
ATOM 1515 O O . GLU A 1 189 ? -16.471 6.481 -8.547 1.00 59.97 189 GLU A O 1
ATOM 1520 N N . GLY A 1 190 ? -14.766 7.799 -9.169 1.00 51.81 190 GLY A N 1
ATOM 1521 C CA . GLY A 1 190 ? -15.442 9.079 -8.945 1.00 51.81 190 GLY A CA 1
ATOM 1522 C C . GLY A 1 190 ? -16.532 9.440 -9.940 1.00 51.81 190 GLY A C 1
ATOM 1523 O O . GLY A 1 190 ? -17.399 10.248 -9.625 1.00 51.81 190 GLY A O 1
ATOM 1524 N N . SER A 1 191 ? -16.530 8.834 -11.126 1.00 51.44 191 SER A N 1
ATOM 1525 C CA . SER A 1 191 ? -17.503 9.154 -12.180 1.00 51.44 191 SER A CA 1
ATOM 1526 C C . SER A 1 191 ? -18.954 8.796 -11.812 1.00 51.44 191 SER A C 1
ATOM 1528 O O . SER A 1 191 ? -19.894 9.387 -12.346 1.00 51.44 191 SER A O 1
ATOM 1530 N N . HIS A 1 192 ? -19.140 7.862 -10.872 1.00 46.06 192 HIS A N 1
ATOM 1531 C CA . HIS A 1 192 ? -20.445 7.406 -10.377 1.00 46.06 192 HIS A CA 1
ATOM 1532 C C . HIS A 1 192 ? -20.720 7.766 -8.910 1.00 46.06 192 HIS A C 1
ATOM 1534 O O . HIS A 1 192 ? -21.805 7.473 -8.405 1.00 46.06 192 HIS A O 1
ATOM 1540 N N . SER A 1 193 ? -19.762 8.402 -8.241 1.00 48.19 193 SER A N 1
ATOM 1541 C CA . SER A 1 193 ? -19.805 8.705 -6.810 1.00 48.19 193 SER A CA 1
ATOM 1542 C C . SER A 1 193 ? -20.062 10.203 -6.614 1.00 48.19 193 SER A C 1
ATOM 1544 O O . SER A 1 193 ? -19.659 11.015 -7.450 1.00 48.19 193 SER A O 1
ATOM 1546 N N . LEU A 1 194 ? -20.771 10.613 -5.554 1.00 48.91 194 LEU A N 1
ATOM 1547 C CA . LEU A 1 194 ? -20.947 12.049 -5.306 1.00 48.91 194 LEU A CA 1
ATOM 1548 C C . LEU A 1 194 ? -19.562 12.673 -5.047 1.00 48.91 194 LEU A C 1
ATOM 1550 O O . LEU A 1 194 ? -18.689 11.991 -4.522 1.00 48.91 194 LEU A O 1
ATOM 1554 N N . PRO A 1 195 ? -19.339 13.973 -5.316 1.00 50.44 195 PRO A N 1
ATOM 1555 C CA . PRO A 1 195 ? -18.092 14.655 -4.944 1.00 50.44 195 PRO A CA 1
ATOM 1556 C C . PRO A 1 195 ? -17.710 14.513 -3.458 1.00 50.44 195 PRO A C 1
ATOM 1558 O O . PRO A 1 195 ? -16.566 14.740 -3.092 1.00 50.44 195 PRO A O 1
ATOM 1561 N N . LEU A 1 196 ? -18.672 14.142 -2.604 1.00 50.38 196 LEU A N 1
ATOM 1562 C CA . LEU A 1 196 ? -18.475 13.835 -1.186 1.00 50.38 196 LEU A CA 1
ATOM 1563 C C . LEU A 1 196 ? -17.835 12.454 -0.931 1.00 50.38 196 LEU A C 1
ATOM 1565 O O . LEU A 1 196 ? -17.301 12.214 0.146 1.00 50.38 196 LEU A O 1
ATOM 1569 N N . ASP A 1 197 ? -17.927 11.551 -1.904 1.00 47.28 197 ASP A N 1
ATOM 1570 C CA . ASP A 1 197 ? -17.494 10.155 -1.835 1.00 47.28 197 ASP A CA 1
ATOM 1571 C C . ASP A 1 197 ? -16.123 9.938 -2.507 1.00 47.28 197 ASP A C 1
ATOM 1573 O O . ASP A 1 197 ? -15.519 8.878 -2.339 1.00 47.28 197 ASP A O 1
ATOM 1577 N N . VAL A 1 198 ? -15.615 10.932 -3.248 1.00 45.84 198 VAL A N 1
ATOM 1578 C CA . VAL A 1 198 ? -14.321 10.888 -3.949 1.00 45.84 198 VAL A CA 1
ATOM 1579 C C . VAL A 1 198 ? -13.338 11.890 -3.352 1.00 45.84 198 VAL A C 1
ATOM 1581 O O . VAL A 1 198 ? -13.504 13.098 -3.490 1.00 45.84 198 VAL A O 1
ATOM 1584 N N . GLY A 1 199 ? -12.277 11.387 -2.724 1.00 48.91 199 GLY A N 1
ATOM 1585 C CA . GLY A 1 199 ? -11.170 12.195 -2.207 1.00 48.91 199 GLY A CA 1
ATOM 1586 C C . GLY A 1 199 ? -11.025 12.157 -0.690 1.00 48.91 199 GLY A C 1
ATOM 1587 O O . GLY A 1 199 ? -11.773 11.485 0.003 1.00 48.91 199 GLY A O 1
ATOM 1588 N N . PHE A 1 200 ? -10.026 12.867 -0.164 1.00 52.28 200 PHE A N 1
ATOM 1589 C CA . PHE A 1 200 ? -9.712 12.983 1.265 1.00 52.28 200 PHE A CA 1
ATOM 1590 C C . PHE A 1 200 ? -10.294 14.277 1.842 1.00 52.28 200 PHE A C 1
ATOM 1592 O O . PHE A 1 200 ? -10.286 15.304 1.168 1.00 52.28 200 PHE A O 1
ATOM 1599 N N . SER A 1 201 ? -10.775 14.252 3.088 1.00 43.25 201 SER A N 1
ATOM 1600 C CA . SER A 1 201 ? -11.072 15.476 3.835 1.00 43.25 201 SER A CA 1
ATOM 1601 C C . SER A 1 201 ? -9.869 15.760 4.709 1.00 43.25 201 SER A C 1
ATOM 1603 O O . SER A 1 201 ? -9.498 14.932 5.541 1.00 43.25 201 SER A O 1
ATOM 1605 N N . LEU A 1 202 ? -9.302 16.953 4.570 1.00 42.12 202 LEU A N 1
ATOM 1606 C CA . LEU A 1 202 ? -8.596 17.559 5.693 1.00 42.12 202 LEU A CA 1
ATOM 1607 C C . LEU A 1 202 ? -9.629 17.672 6.830 1.00 42.12 202 LEU A C 1
ATOM 1609 O O . LEU A 1 202 ? -10.801 17.937 6.538 1.00 42.12 202 LEU A O 1
ATOM 1613 N N . ASP A 1 203 ? -9.254 17.374 8.081 1.00 43.12 203 ASP A N 1
ATOM 1614 C CA . ASP A 1 203 ? -10.146 17.499 9.256 1.00 43.12 203 ASP A CA 1
ATOM 1615 C C . ASP A 1 203 ? -10.923 18.819 9.125 1.00 43.12 203 ASP A C 1
ATOM 1617 O O . ASP A 1 203 ? -10.313 19.779 8.640 1.00 43.12 203 ASP A O 1
ATOM 1621 N N . PRO A 1 204 ? -12.238 18.885 9.442 1.00 44.78 204 PRO A N 1
ATOM 1622 C CA . PRO A 1 204 ? -13.046 20.042 9.095 1.00 44.78 204 PRO A CA 1
ATOM 1623 C C . PRO A 1 204 ? -12.318 21.257 9.627 1.00 44.78 204 PRO A C 1
ATOM 1625 O O . PRO A 1 204 ? -12.142 21.395 10.840 1.00 44.78 204 PRO A O 1
ATOM 1628 N N . LEU A 1 205 ? -11.803 22.058 8.692 1.00 40.50 205 LEU A N 1
ATOM 1629 C CA . LEU A 1 205 ? -11.070 23.257 9.012 1.00 40.50 205 LEU A CA 1
ATOM 1630 C C . LEU A 1 205 ? -12.021 24.018 9.924 1.00 40.50 205 LEU A C 1
ATOM 1632 O O . LEU A 1 205 ? -13.091 24.449 9.487 1.00 40.50 205 LEU A O 1
ATOM 1636 N N . ASN A 1 206 ? -11.667 24.122 11.204 1.00 39.28 206 ASN A N 1
ATOM 1637 C CA . ASN A 1 206 ? -12.252 25.105 12.094 1.00 39.28 206 ASN A CA 1
ATOM 1638 C C . ASN A 1 206 ? -11.774 26.457 11.557 1.00 39.28 206 ASN A C 1
ATOM 1640 O O . ASN A 1 206 ? -10.871 27.074 12.115 1.00 39.28 206 ASN A O 1
ATOM 1644 N N . LEU A 1 207 ? -12.325 26.862 10.412 1.00 32.53 207 LEU A N 1
ATOM 1645 C CA . LEU A 1 207 ? -12.265 28.212 9.897 1.00 32.53 207 LEU A CA 1
ATOM 1646 C C . LEU A 1 207 ? -13.081 29.037 10.888 1.00 32.53 207 LEU A C 1
ATOM 1648 O O . LEU A 1 207 ? -14.300 29.155 10.767 1.00 32.53 207 LEU A O 1
ATOM 1652 N N . SER A 1 208 ? -12.395 29.487 11.936 1.00 36.41 208 SER A N 1
ATOM 1653 C CA . SER A 1 208 ? -12.804 30.627 12.748 1.00 36.41 208 SER A CA 1
ATOM 1654 C C . SER A 1 208 ? -12.642 31.908 11.948 1.00 36.41 208 SER A C 1
ATOM 1656 O O . SER A 1 208 ? -11.555 32.043 11.337 1.00 36.41 208 SER A O 1
#

Sequence (208 aa):
MNAPEPAIRINVDPANPGQFFACCGLFELADRLWPGCESWFEKGGLEFAISPSQEGEDFGAAELLNQLVRCDLRNTMKPEQLQRFEELKEKKKSALDKDEQQERKVFEKQWRELPLILGEPFHLVLDWFLDDRAGGNRFKTWAGQQSVIDIAQSMKSLLKKGKYDKVPVSDWLNHSSGSSVGFNFDANEGSHSLPLDVGFSLDPLNLS

Foldseek 3Di:
DDDPDFQFKAFADPVWVVRVVVLVVLVLLLCLVAPPWDWDADDVRGMIGIHGPDDDDQDHDVNSLVQLLPWDKAFPDDPVLVVLLVVLVPDDPVPDDPVSNVSNVVSQVCQAWGWIARHPPNRDTHFPDPDCPLQDRTFDQLPNNHGPSVQSVQVSVCSVVCVCVPPPSHCPSVDDDDDGDHSQSTVVVVVPPPPSNHDGDRPPPPPD

pLDDT: mean 83.44, std 16.44, range [32.53, 97.38]

Secondary structure (DSSP, 8-state):
-PPPPPSEEEE--TT-HHHHHHHHHHHHHHHHHSTT-EEEEEGGGTEEEEE-SS--TT-SHHHHHHHHHHS-EEES--HHHHHHHHHHHHS-GGGS-HHHHHHHHHHHHHHHHSPEEE-TTT-EEE-S-SSSTTS-SS---SSTT--HHHHHHHHHHHHHTTTTTTS-GGGTTT----SS---S--HHHHTTS-TTTSSPPPS-----

Radius of gyration: 19.73 Å; chains: 1; bounding box: 46×46×57 Å